Protein AF-A0A2M9YJ14-F1 (afdb_monomer)

Foldseek 3Di:
DDDPPVPVCVVCVVPDDDDDADDDDDPDLVVLLVVLQVLLVCLLVVPDDPPPDDDDDDDPDPPPDPCPLSRDDPVLSVVVVVVVVVCVRVVCLPPVNLLVSLVVVQVVLFADDDDPVRVVVQVVCVVVVRHDDTHTDDPVRSVVVLVVLVVVLCVVLVVVLVCLLVDDLVRLVVLLSVLSNLSSVCSSNVVSLVPHDPSSNCSSVVNSVSSSSSNVSSSVSCVVVVD

Organism: NCBI:txid2023186

Structure (mmCIF, N/CA/C/O backbone):
data_AF-A0A2M9YJ14-F1
#
_entry.id   AF-A0A2M9YJ14-F1
#
loop_
_atom_site.group_PDB
_atom_site.id
_atom_site.type_symbol
_atom_site.label_atom_id
_atom_site.label_alt_id
_atom_site.label_comp_id
_atom_site.label_asym_id
_atom_site.label_entity_id
_atom_site.label_seq_id
_atom_site.pdbx_PDB_ins_code
_atom_site.Cartn_x
_atom_site.Cartn_y
_atom_site.Cartn_z
_atom_site.occupancy
_atom_site.B_iso_or_equiv
_atom_site.auth_seq_id
_atom_site.auth_comp_id
_atom_site.auth_asym_id
_atom_site.auth_atom_id
_atom_site.pdbx_PDB_model_num
ATOM 1 N N . MET A 1 1 ? 28.308 -8.846 1.530 1.00 29.88 1 MET A N 1
ATOM 2 C CA . MET A 1 1 ? 28.144 -8.140 2.821 1.00 29.88 1 MET A CA 1
ATOM 3 C C . MET A 1 1 ? 26.757 -8.490 3.342 1.00 29.88 1 MET A C 1
ATOM 5 O O . MET A 1 1 ? 25.798 -8.335 2.601 1.00 29.88 1 MET A O 1
ATOM 9 N N . ARG A 1 2 ? 26.678 -9.127 4.517 1.00 25.78 2 ARG A N 1
ATOM 10 C CA . ARG A 1 2 ? 25.467 -9.778 5.040 1.00 25.78 2 ARG A CA 1
ATOM 11 C C . ARG A 1 2 ? 24.383 -8.740 5.328 1.00 25.78 2 ARG A C 1
ATOM 13 O O . ARG A 1 2 ? 24.557 -7.912 6.217 1.00 25.78 2 ARG A O 1
ATOM 20 N N . ILE A 1 3 ? 23.279 -8.809 4.589 1.00 26.88 3 ILE A N 1
ATOM 21 C CA . ILE A 1 3 ? 22.044 -8.111 4.938 1.00 26.88 3 ILE A CA 1
ATOM 22 C C . ILE A 1 3 ? 21.560 -8.753 6.238 1.00 26.88 3 ILE A C 1
ATOM 24 O O . ILE A 1 3 ? 21.297 -9.952 6.298 1.00 26.88 3 ILE A O 1
ATOM 28 N N . SER A 1 4 ? 21.558 -7.959 7.304 1.00 27.67 4 SER A N 1
ATOM 29 C CA . SER A 1 4 ? 21.057 -8.359 8.611 1.00 27.67 4 SER A CA 1
ATOM 30 C C . SER A 1 4 ? 19.591 -8.765 8.471 1.00 27.67 4 SER A C 1
ATOM 32 O O . SER A 1 4 ? 18.747 -7.966 8.063 1.00 27.67 4 SER A O 1
ATOM 34 N N . THR A 1 5 ? 19.286 -10.000 8.856 1.00 31.70 5 THR A N 1
ATOM 35 C CA . THR A 1 5 ? 17.952 -10.620 8.937 1.00 31.70 5 THR A CA 1
ATOM 36 C C . THR A 1 5 ? 16.934 -9.828 9.777 1.00 31.70 5 THR A C 1
ATOM 38 O O . THR A 1 5 ? 15.749 -10.159 9.807 1.00 31.70 5 THR A O 1
ATOM 41 N N . LYS A 1 6 ? 17.362 -8.736 10.421 1.00 28.66 6 LYS A N 1
ATOM 42 C CA . LYS A 1 6 ? 16.526 -7.846 11.232 1.00 28.66 6 LYS A CA 1
ATOM 43 C C . LYS A 1 6 ? 15.748 -6.790 10.436 1.00 28.66 6 LYS A C 1
ATOM 45 O O . LYS A 1 6 ? 14.754 -6.298 10.951 1.00 28.66 6 LYS A O 1
ATOM 50 N N . SER A 1 7 ? 16.133 -6.462 9.198 1.00 31.70 7 SER A N 1
ATOM 51 C CA . SER A 1 7 ? 15.454 -5.398 8.428 1.00 31.70 7 SER A CA 1
ATOM 52 C C . SER A 1 7 ? 14.319 -5.904 7.530 1.00 31.70 7 SER A C 1
ATOM 54 O O . SER A 1 7 ? 13.330 -5.202 7.359 1.00 31.70 7 SER A O 1
ATOM 56 N N . ALA A 1 8 ? 14.406 -7.135 7.019 1.00 29.59 8 ALA A N 1
ATOM 57 C CA . ALA A 1 8 ? 13.312 -7.758 6.262 1.00 29.59 8 ALA A CA 1
ATOM 58 C C . ALA A 1 8 ? 12.145 -8.176 7.175 1.00 29.59 8 ALA A C 1
ATOM 60 O O . ALA A 1 8 ? 10.984 -8.082 6.789 1.00 29.59 8 ALA A O 1
ATOM 61 N N . SER A 1 9 ? 12.455 -8.542 8.424 1.00 30.83 9 SER A N 1
ATOM 62 C CA . SER A 1 9 ? 11.446 -8.873 9.433 1.00 30.83 9 SER A CA 1
ATOM 63 C C . SER A 1 9 ? 10.578 -7.667 9.807 1.00 30.83 9 SER A C 1
ATOM 65 O O . SER A 1 9 ? 9.418 -7.865 10.140 1.00 30.83 9 SER A O 1
ATOM 67 N N . PHE A 1 10 ? 11.092 -6.432 9.711 1.00 32.56 10 PHE A N 1
ATOM 68 C CA . PHE A 1 10 ? 10.418 -5.207 10.174 1.00 32.56 10 PHE A CA 1
ATOM 69 C C . PHE A 1 10 ? 9.334 -4.678 9.215 1.00 32.56 10 PHE A C 1
ATOM 71 O O . PHE A 1 10 ? 8.388 -4.032 9.652 1.00 32.56 10 PHE A O 1
ATOM 78 N N . LEU A 1 11 ? 9.437 -4.967 7.912 1.00 33.94 11 LEU A N 1
ATOM 79 C CA . LEU A 1 11 ? 8.432 -4.547 6.920 1.00 33.94 11 LEU A CA 1
ATOM 80 C C . LEU A 1 11 ? 7.228 -5.495 6.849 1.00 33.94 11 LEU A C 1
ATOM 82 O O . LEU A 1 11 ? 6.156 -5.075 6.430 1.00 33.94 11 LEU A O 1
ATOM 86 N N . LEU A 1 12 ? 7.389 -6.740 7.308 1.00 35.19 12 LEU A N 1
ATOM 87 C CA . LEU A 1 12 ? 6.300 -7.712 7.416 1.00 35.19 12 LEU A CA 1
ATOM 88 C C . LEU A 1 12 ? 5.670 -7.728 8.824 1.00 35.19 12 LEU A C 1
ATOM 90 O O . LEU A 1 12 ? 4.473 -7.946 8.955 1.00 35.19 12 LEU A O 1
ATOM 94 N N . THR A 1 13 ? 6.433 -7.418 9.885 1.00 34.19 13 THR A N 1
ATOM 95 C CA . THR A 1 13 ? 5.890 -7.349 11.265 1.00 34.19 13 THR A CA 1
ATOM 96 C C . THR A 1 13 ? 4.975 -6.155 11.527 1.00 34.19 13 THR A C 1
ATOM 98 O O . THR A 1 13 ? 4.303 -6.142 12.555 1.00 34.19 13 THR A O 1
ATOM 101 N N . LEU A 1 14 ? 4.877 -5.189 10.609 1.00 35.00 14 LEU A N 1
ATOM 102 C CA . LEU A 1 14 ? 3.858 -4.139 10.693 1.00 35.00 14 LEU A CA 1
ATOM 103 C C . LEU A 1 14 ? 2.489 -4.570 10.129 1.00 35.00 14 LEU A C 1
ATOM 105 O O . LEU A 1 14 ? 1.558 -3.772 10.159 1.00 35.00 14 LEU A O 1
ATOM 109 N N . PHE A 1 15 ? 2.350 -5.801 9.617 1.00 36.28 15 PHE A N 1
ATOM 110 C CA . PHE A 1 15 ? 1.124 -6.259 8.962 1.00 36.28 15 PHE A CA 1
ATOM 111 C C . PHE A 1 15 ? 0.898 -7.774 9.102 1.00 36.28 15 PHE A C 1
ATOM 113 O O . PHE A 1 15 ? 0.843 -8.486 8.114 1.00 36.28 15 PHE A O 1
ATOM 120 N N . LEU A 1 16 ? 0.647 -8.233 10.332 1.00 33.84 16 LEU A N 1
ATOM 121 C CA . LEU A 1 16 ? 0.025 -9.523 10.701 1.00 33.84 16 LEU A CA 1
ATOM 122 C C . LEU A 1 16 ? 0.953 -10.493 11.447 1.00 33.84 16 LEU A C 1
ATOM 124 O O . LEU A 1 16 ? 2.077 -10.813 11.066 1.00 33.84 16 LEU A O 1
ATOM 128 N N . PHE A 1 17 ? 0.420 -10.883 12.599 1.00 31.31 17 PHE A N 1
ATOM 129 C CA . PHE A 1 17 ? 0.997 -11.698 13.651 1.00 31.31 17 PHE A CA 1
ATOM 130 C C . PHE A 1 17 ? 1.125 -13.173 13.247 1.00 31.31 17 PHE A C 1
ATOM 132 O O . PHE A 1 17 ? 0.471 -13.652 12.329 1.00 31.31 17 PHE A O 1
ATOM 139 N N . GLN A 1 18 ? 1.979 -13.870 13.993 1.00 29.59 18 GLN A N 1
ATOM 140 C CA . GLN A 1 18 ? 2.448 -15.234 13.769 1.00 29.59 18 GLN A CA 1
ATOM 141 C C . GLN A 1 18 ? 1.438 -16.372 14.055 1.00 29.59 18 GLN A C 1
ATOM 143 O O . GLN A 1 18 ? 0.601 -16.264 14.946 1.00 29.59 18 GLN A O 1
ATOM 148 N N . MET A 1 19 ? 1.771 -17.527 13.452 1.00 31.55 19 MET A N 1
ATOM 149 C CA . MET A 1 19 ? 1.590 -18.934 13.881 1.00 31.55 19 MET A CA 1
ATOM 150 C C . MET A 1 19 ? 0.257 -19.646 13.587 1.00 31.55 19 MET A C 1
ATOM 152 O O . MET A 1 19 ? -0.698 -19.528 14.346 1.00 31.55 19 MET A O 1
ATOM 156 N N . ASN A 1 20 ? 0.273 -20.581 12.627 1.00 27.86 20 ASN A N 1
ATOM 157 C CA . ASN A 1 20 ? 0.305 -22.036 12.878 1.00 27.86 20 ASN A CA 1
ATOM 158 C C . ASN A 1 20 ? 0.438 -22.829 11.563 1.00 27.86 20 ASN A C 1
ATOM 160 O O . ASN A 1 20 ? 0.123 -22.325 10.494 1.00 27.86 20 ASN A O 1
ATOM 164 N N . CYS A 1 21 ? 0.956 -24.057 11.659 1.00 29.81 21 CYS A N 1
ATOM 165 C CA . CYS A 1 21 ? 1.191 -24.962 10.533 1.00 29.81 21 CYS A CA 1
ATOM 166 C C . CYS A 1 21 ? -0.086 -25.689 10.090 1.00 29.81 21 CYS A C 1
ATOM 168 O O . CYS A 1 21 ? -0.789 -26.262 10.921 1.00 29.81 21 CYS A O 1
ATOM 170 N N . GLY A 1 22 ? -0.276 -25.803 8.778 1.00 28.06 22 GLY A N 1
ATOM 171 C CA . GLY A 1 22 ? -1.181 -26.764 8.154 1.00 28.06 22 GLY A CA 1
ATOM 172 C C . GLY A 1 22 ? -0.858 -26.909 6.669 1.00 28.06 22 GLY A C 1
ATOM 173 O O . GLY A 1 22 ? -0.804 -25.917 5.947 1.00 28.06 22 GLY A O 1
ATOM 174 N N . ASP A 1 23 ? -0.603 -28.138 6.217 1.00 30.47 23 ASP A N 1
ATOM 175 C CA . ASP A 1 23 ? -0.376 -28.442 4.802 1.00 30.47 23 ASP A CA 1
ATOM 176 C C . ASP A 1 23 ? -1.696 -28.355 4.028 1.00 30.47 23 ASP A C 1
ATOM 178 O O . ASP A 1 23 ? -2.630 -29.115 4.284 1.00 30.47 23 ASP A O 1
ATOM 182 N N . PHE A 1 24 ? -1.747 -27.469 3.032 1.00 39.25 24 PHE A N 1
ATOM 183 C CA . PHE A 1 24 ? -2.796 -27.454 2.018 1.00 39.25 24 PHE A CA 1
ATOM 184 C C . PHE A 1 24 ? -2.182 -27.644 0.634 1.00 39.25 24 PHE A C 1
ATOM 186 O O . PHE A 1 24 ? -1.200 -27.002 0.253 1.00 39.25 24 PHE A O 1
ATOM 193 N N . THR A 1 25 ? -2.769 -28.559 -0.132 1.00 41.75 25 THR A N 1
ATOM 194 C CA . THR A 1 25 ? -2.399 -28.842 -1.518 1.00 41.75 25 THR A CA 1
ATOM 195 C C . THR A 1 25 ? -2.618 -27.601 -2.381 1.00 41.75 25 THR A C 1
ATOM 197 O O . THR A 1 25 ? -3.753 -27.273 -2.726 1.00 41.75 25 THR A O 1
ATOM 200 N N . ALA A 1 26 ? -1.528 -26.919 -2.730 1.00 42.94 26 ALA A N 1
ATOM 201 C CA . ALA A 1 26 ? -1.550 -25.774 -3.629 1.00 42.94 26 ALA A CA 1
ATOM 202 C C . ALA A 1 26 ? -1.909 -26.222 -5.069 1.00 42.94 26 ALA A C 1
ATOM 204 O O . ALA A 1 26 ? -1.306 -27.179 -5.564 1.00 42.94 26 ALA A O 1
ATOM 205 N N . PRO A 1 27 ? -2.866 -25.574 -5.765 1.00 53.66 27 PRO A N 1
ATOM 206 C CA . PRO A 1 27 ? -3.138 -25.808 -7.183 1.00 53.66 27 PRO A CA 1
ATOM 207 C C . PRO A 1 27 ? -1.905 -25.568 -8.068 1.00 53.66 27 PRO A C 1
ATOM 209 O O . PRO A 1 27 ? -0.954 -24.899 -7.664 1.00 53.66 27 PRO A O 1
ATOM 212 N N . ASP A 1 28 ? -1.944 -26.110 -9.294 1.00 63.91 28 ASP A N 1
ATOM 213 C CA . ASP A 1 28 ? -0.849 -26.055 -10.277 1.00 63.91 28 ASP A CA 1
ATOM 214 C C . ASP A 1 28 ? -0.213 -24.644 -10.356 1.00 63.91 28 ASP A C 1
ATOM 216 O O . ASP A 1 28 ? -0.915 -23.671 -10.671 1.00 63.91 28 ASP A O 1
ATOM 220 N N . PRO A 1 29 ? 1.112 -24.512 -10.126 1.00 66.00 29 PRO A N 1
ATOM 221 C CA . PRO A 1 29 ? 1.840 -23.244 -10.199 1.00 66.00 29 PRO A CA 1
ATOM 222 C C . PRO A 1 29 ? 1.594 -22.444 -11.483 1.00 66.00 29 PRO A C 1
ATOM 224 O O . PRO A 1 29 ? 1.617 -21.211 -11.464 1.00 66.00 29 PRO A O 1
ATOM 227 N N . ARG A 1 30 ? 1.331 -23.115 -12.613 1.00 69.38 30 ARG A N 1
ATOM 228 C CA . ARG A 1 30 ? 1.034 -22.448 -13.892 1.00 69.38 30 ARG A CA 1
ATOM 229 C C . ARG A 1 30 ? -0.320 -21.749 -13.878 1.00 69.38 30 ARG A C 1
ATOM 231 O O . ARG A 1 30 ? -0.444 -20.646 -14.411 1.00 69.38 30 ARG A O 1
ATOM 238 N N . LEU A 1 31 ? -1.322 -22.375 -13.261 1.00 73.62 31 LEU A N 1
ATOM 239 C CA . LEU A 1 31 ? -2.654 -21.799 -13.112 1.00 73.62 31 LEU A CA 1
ATOM 240 C C . LEU A 1 31 ? -2.606 -20.592 -12.168 1.00 73.62 31 LEU A C 1
ATOM 242 O O . LEU A 1 31 ? -3.143 -19.538 -12.510 1.00 73.62 31 LEU A O 1
ATOM 246 N N . ARG A 1 32 ? -1.882 -20.717 -11.046 1.00 71.50 32 ARG A N 1
ATOM 247 C CA . ARG A 1 32 ? -1.675 -19.615 -10.094 1.00 71.50 32 ARG A CA 1
ATOM 248 C C . ARG A 1 32 ? -0.961 -18.431 -10.730 1.00 71.50 32 ARG A C 1
ATOM 250 O O . ARG A 1 32 ? -1.458 -17.312 -10.661 1.00 71.50 32 ARG A O 1
ATOM 257 N N . LYS A 1 33 ? 0.139 -18.672 -11.453 1.00 79.06 33 LYS A N 1
ATOM 258 C CA . LYS A 1 33 ? 0.839 -17.626 -12.219 1.00 79.06 33 LYS A CA 1
ATOM 259 C C . LYS A 1 33 ? -0.111 -16.885 -13.163 1.00 79.06 33 LYS A C 1
ATOM 261 O O . LYS A 1 33 ? -0.066 -15.657 -13.240 1.00 79.06 33 LYS A O 1
ATOM 266 N N . LYS A 1 34 ? -0.978 -17.614 -13.875 1.00 81.00 34 LYS A N 1
ATOM 267 C CA . LYS A 1 34 ? -1.965 -17.015 -14.783 1.00 81.00 34 LYS A CA 1
ATOM 268 C C . LYS A 1 34 ? -2.980 -16.149 -14.031 1.00 81.00 34 LYS A C 1
ATOM 270 O O . LYS A 1 34 ? -3.195 -15.014 -14.443 1.00 81.00 34 LYS A O 1
ATOM 275 N N . GLN A 1 35 ? -3.565 -16.652 -12.946 1.00 81.25 35 GLN A N 1
ATOM 276 C CA . GLN A 1 35 ? -4.539 -15.914 -12.130 1.00 81.25 35 GLN A CA 1
ATOM 277 C C . GLN A 1 35 ? -3.929 -14.641 -11.535 1.00 81.25 35 GLN A C 1
ATOM 279 O O . GLN A 1 35 ? -4.501 -13.561 -11.657 1.00 81.25 35 GLN A O 1
ATOM 284 N N . LEU A 1 36 ? -2.729 -14.755 -10.970 1.00 80.00 36 LEU A N 1
ATOM 285 C CA . LEU A 1 36 ? -1.963 -13.644 -10.422 1.00 80.00 36 LEU A CA 1
ATOM 286 C C . LEU A 1 36 ? -1.701 -12.557 -11.471 1.00 80.00 36 LEU A C 1
ATOM 288 O O . LEU A 1 36 ? -1.960 -11.377 -11.244 1.00 80.00 36 LEU A O 1
ATOM 292 N N . THR A 1 37 ? -1.238 -12.971 -12.652 1.00 82.25 37 THR A N 1
ATOM 293 C CA . THR A 1 37 ? -0.998 -12.053 -13.771 1.00 82.25 37 THR A CA 1
ATOM 294 C C . THR A 1 37 ? -2.299 -11.361 -14.181 1.00 82.25 37 THR A C 1
ATOM 296 O O . THR A 1 37 ? -2.327 -10.145 -14.325 1.00 82.25 37 THR A O 1
ATOM 299 N N . GLN A 1 38 ? -3.406 -12.100 -14.293 1.00 84.81 38 GLN A N 1
ATOM 300 C CA . GLN A 1 38 ? -4.711 -11.533 -14.647 1.00 84.81 38 GLN A CA 1
ATOM 301 C C . GLN A 1 38 ? -5.224 -10.509 -13.626 1.00 84.81 38 GLN A C 1
ATOM 303 O O . GLN A 1 38 ? -5.816 -9.515 -14.037 1.00 84.81 38 GLN A O 1
ATOM 308 N N . LYS A 1 39 ? -4.978 -10.720 -12.327 1.00 82.06 39 LYS A N 1
ATOM 309 C CA . LYS A 1 39 ? -5.368 -9.777 -11.268 1.00 82.06 39 LYS A CA 1
ATOM 310 C C . LYS A 1 39 ? -4.519 -8.506 -11.270 1.00 82.06 39 LYS A C 1
ATOM 312 O O . LYS A 1 39 ? -5.046 -7.411 -11.105 1.00 82.06 39 LYS A O 1
ATOM 317 N N . ILE A 1 40 ? -3.206 -8.635 -11.459 1.00 84.12 40 ILE A N 1
ATOM 318 C CA . ILE A 1 40 ? -2.280 -7.507 -11.291 1.00 84.12 40 ILE A CA 1
ATOM 319 C C . ILE A 1 40 ? -2.117 -6.681 -12.570 1.00 84.12 40 ILE A C 1
ATOM 321 O O . ILE A 1 40 ? -1.987 -5.458 -12.501 1.00 84.12 40 ILE A O 1
ATOM 325 N N . THR A 1 41 ? -2.115 -7.313 -13.746 1.00 83.69 41 THR A N 1
ATOM 326 C CA . THR A 1 41 ? -1.861 -6.624 -15.020 1.00 83.69 41 THR A CA 1
ATOM 327 C C . THR A 1 41 ? -2.765 -5.400 -15.243 1.00 83.69 41 THR A C 1
ATOM 329 O O . THR A 1 41 ? -2.222 -4.357 -15.608 1.00 83.69 41 THR A O 1
ATOM 332 N N . PRO A 1 42 ? -4.087 -5.434 -14.975 1.00 85.44 42 PRO A N 1
ATOM 333 C CA . PRO A 1 42 ? -4.936 -4.247 -15.104 1.00 85.44 42 PRO A CA 1
ATOM 334 C C . PRO A 1 42 ? -4.492 -3.079 -14.211 1.00 85.44 42 PRO A C 1
ATOM 336 O O . PRO A 1 42 ? -4.483 -1.935 -14.666 1.00 85.44 42 PRO A O 1
ATOM 339 N N . LEU A 1 43 ? -4.056 -3.366 -12.977 1.00 84.94 43 LEU A N 1
ATOM 340 C CA . LEU A 1 43 ? -3.571 -2.365 -12.018 1.00 84.94 43 LEU A CA 1
ATOM 341 C C . LEU A 1 43 ? -2.261 -1.720 -12.490 1.00 84.94 43 LEU A C 1
ATOM 343 O O . LEU A 1 43 ? -2.070 -0.515 -12.345 1.00 84.94 43 LEU A O 1
ATOM 347 N N . LEU A 1 44 ? -1.370 -2.514 -13.092 1.00 83.19 44 LEU A N 1
ATOM 348 C CA . LEU A 1 44 ? -0.092 -2.039 -13.633 1.00 83.19 44 LEU A CA 1
ATOM 349 C C . LEU A 1 44 ? -0.255 -1.181 -14.885 1.00 83.19 44 LEU A C 1
ATOM 351 O O . LEU A 1 44 ? 0.501 -0.232 -15.088 1.00 83.19 44 LEU A O 1
ATOM 355 N N . LEU A 1 45 ? -1.219 -1.537 -15.730 1.00 82.31 45 LEU A N 1
ATOM 356 C CA . LEU A 1 45 ? -1.461 -0.873 -17.007 1.00 82.31 45 LEU A CA 1
ATOM 357 C C . LEU A 1 45 ? -2.474 0.277 -16.902 1.00 82.31 45 LEU A C 1
ATOM 359 O O . LEU A 1 45 ? -2.714 0.965 -17.891 1.00 82.31 45 LEU A O 1
ATOM 363 N N . GLY A 1 46 ? -3.049 0.513 -15.717 1.00 62.44 46 GLY A N 1
ATOM 364 C CA . GLY A 1 46 ? -4.008 1.593 -15.479 1.00 62.44 46 GLY A CA 1
ATOM 365 C C . GLY A 1 46 ? -5.364 1.384 -16.163 1.00 62.44 46 GLY A C 1
ATOM 366 O O . GLY A 1 46 ? -6.063 2.359 -16.444 1.00 62.44 46 GLY A O 1
ATOM 367 N N . ILE A 1 47 ? -5.748 0.136 -16.449 1.00 48.06 47 ILE A N 1
ATOM 368 C CA . ILE A 1 47 ? -7.021 -0.172 -17.111 1.00 48.06 47 ILE A CA 1
ATOM 369 C C . ILE A 1 47 ? -8.134 -0.201 -16.056 1.00 48.06 47 ILE A C 1
ATOM 371 O O . ILE A 1 47 ? -8.228 -1.126 -15.251 1.00 48.06 47 ILE A O 1
ATOM 375 N N . ARG A 1 48 ? -9.001 0.821 -16.076 1.00 39.06 48 ARG A N 1
ATOM 376 C CA . ARG A 1 48 ? -10.311 0.805 -15.408 1.00 39.06 48 ARG A CA 1
ATOM 377 C C . ARG A 1 48 ? -11.214 -0.249 -16.071 1.00 39.06 48 ARG A C 1
ATOM 379 O O . ARG A 1 48 ? -11.531 -0.097 -17.242 1.00 39.06 48 ARG A O 1
ATOM 386 N N . ASN A 1 49 ? -11.651 -1.224 -15.273 1.00 31.45 49 ASN A N 1
ATOM 387 C CA . ASN A 1 49 ? -12.735 -2.204 -15.457 1.00 31.45 49 ASN A CA 1
ATOM 388 C C . ASN A 1 49 ? -12.784 -3.128 -16.703 1.00 31.45 49 ASN A C 1
ATOM 390 O O . ASN A 1 49 ? -12.470 -2.729 -17.823 1.00 31.45 49 ASN A O 1
ATOM 394 N N . PRO A 1 50 ? -13.250 -4.384 -16.517 1.00 37.56 50 PRO A N 1
ATOM 395 C CA . PRO A 1 50 ? -13.325 -5.404 -17.552 1.00 37.56 50 PRO A CA 1
ATOM 396 C C . PRO A 1 50 ? -14.667 -5.339 -18.296 1.00 37.56 50 PRO A C 1
ATOM 398 O O . PRO A 1 50 ? -15.514 -6.200 -18.115 1.00 37.56 50 PRO A O 1
ATOM 401 N N . ASP A 1 51 ? -14.853 -4.352 -19.169 1.00 35.56 51 ASP A N 1
ATOM 402 C CA . ASP A 1 51 ? -15.949 -4.366 -20.156 1.00 35.56 51 ASP A CA 1
ATOM 403 C C . ASP A 1 51 ? -15.404 -4.358 -21.588 1.00 35.56 51 ASP A C 1
ATOM 405 O O . ASP A 1 51 ? -15.741 -3.541 -22.439 1.00 35.56 51 ASP A O 1
ATOM 409 N N . SER A 1 52 ? -14.531 -5.319 -21.873 1.00 34.62 52 SER A N 1
ATOM 410 C CA . SER A 1 52 ? -14.244 -5.728 -23.252 1.00 34.62 52 SER A CA 1
ATOM 411 C C . SER A 1 52 ? -14.385 -7.238 -23.380 1.00 34.62 52 SER A C 1
ATOM 413 O O . SER A 1 52 ? -13.467 -7.975 -23.734 1.00 34.62 52 SER A O 1
ATOM 415 N N . SER A 1 53 ? -15.591 -7.713 -23.071 1.00 40.66 53 SER A N 1
ATOM 416 C CA . SER A 1 53 ? -16.063 -8.969 -23.629 1.00 40.66 53 SER A CA 1
ATOM 417 C C . SER A 1 53 ? -16.189 -8.813 -25.153 1.00 40.66 53 SER A C 1
ATOM 419 O O . SER A 1 53 ? -16.788 -7.869 -25.659 1.00 40.66 53 SER A O 1
ATOM 421 N N . ASN A 1 54 ? -15.607 -9.783 -25.860 1.00 41.31 54 ASN A N 1
ATOM 422 C CA . ASN A 1 54 ? -15.673 -10.038 -27.302 1.00 41.31 54 ASN A CA 1
ATOM 423 C C . ASN A 1 54 ? -14.809 -9.175 -28.232 1.00 41.31 54 ASN A C 1
ATOM 425 O O . ASN A 1 54 ? -15.319 -8.282 -28.897 1.00 41.31 54 ASN A O 1
ATOM 429 N N . GLN A 1 55 ? -13.577 -9.630 -28.486 1.00 34.16 55 GLN A N 1
ATOM 430 C CA . GLN A 1 55 ? -13.131 -9.821 -29.872 1.00 34.16 55 GLN A CA 1
ATOM 431 C C . GLN A 1 55 ? -12.322 -11.117 -30.016 1.00 34.16 55 GLN A C 1
ATOM 433 O O . GLN A 1 55 ? -11.135 -11.194 -29.712 1.00 34.16 55 GLN A O 1
ATOM 438 N N . ASN A 1 56 ? -13.001 -12.145 -30.527 1.00 42.75 56 ASN A N 1
ATOM 439 C CA . ASN A 1 56 ? -12.366 -13.255 -31.224 1.00 42.75 56 ASN A CA 1
ATOM 440 C C . ASN A 1 56 ? -11.748 -12.719 -32.521 1.00 42.75 56 ASN A C 1
ATOM 442 O O . ASN A 1 56 ? -12.492 -12.286 -33.399 1.00 42.75 56 ASN A O 1
ATOM 446 N N . SER A 1 57 ? -10.426 -12.798 -32.673 1.00 32.06 57 SER A N 1
ATOM 447 C CA . SER A 1 57 ? -9.759 -13.026 -33.966 1.00 32.06 57 SER A CA 1
ATOM 448 C C . SER A 1 57 ? -8.282 -13.376 -33.745 1.00 32.06 57 SER A C 1
ATOM 450 O O . SER A 1 57 ? -7.585 -12.637 -33.049 1.00 32.06 57 SER A O 1
ATOM 452 N N . PRO A 1 58 ? -7.777 -14.484 -34.317 1.00 49.78 58 PRO A N 1
ATOM 453 C CA . PRO A 1 58 ? -6.375 -14.846 -34.223 1.00 49.78 58 PRO A CA 1
ATOM 454 C C . PRO A 1 58 ? -5.608 -14.091 -35.311 1.00 49.78 58 PRO A C 1
ATOM 456 O O . PRO A 1 58 ? -5.650 -14.465 -36.480 1.00 49.78 58 PRO A O 1
ATOM 459 N N . SER A 1 59 ? -4.898 -13.033 -34.932 1.00 37.66 59 SER A N 1
ATOM 460 C CA . SER A 1 59 ? -3.952 -12.369 -35.827 1.00 37.66 59 SER A CA 1
ATOM 461 C C . SER A 1 59 ? -2.557 -12.459 -35.239 1.00 37.66 59 SER A C 1
ATOM 463 O O . SER A 1 59 ? -2.236 -11.807 -34.249 1.00 37.66 59 SER A O 1
ATOM 465 N N . ASN A 1 60 ? -1.729 -13.281 -35.884 1.00 46.75 60 ASN A N 1
ATOM 466 C CA . ASN A 1 60 ? -0.280 -13.253 -35.757 1.00 46.75 60 ASN A CA 1
ATOM 467 C C . ASN A 1 60 ? 0.226 -11.878 -36.214 1.00 46.75 60 ASN A C 1
ATOM 469 O O . ASN A 1 60 ? 0.529 -11.669 -37.387 1.00 46.75 60 ASN A O 1
ATOM 473 N N . SER A 1 61 ? 0.333 -10.939 -35.284 1.00 40.88 61 SER A N 1
ATOM 474 C CA . SER A 1 61 ? 1.234 -9.805 -35.395 1.00 40.88 61 SER A CA 1
ATOM 475 C C . SER A 1 61 ? 2.107 -9.813 -34.148 1.00 40.88 61 SER A C 1
ATOM 477 O O . SER A 1 61 ? 1.612 -9.784 -33.023 1.00 40.88 61 SER A O 1
ATOM 479 N N . ASN A 1 62 ? 3.429 -9.856 -34.332 1.00 49.62 62 ASN A N 1
ATOM 480 C CA . ASN A 1 62 ? 4.364 -9.432 -33.290 1.00 49.62 62 ASN A CA 1
ATOM 481 C C . ASN A 1 62 ? 4.223 -7.909 -33.149 1.00 49.62 62 ASN A C 1
ATOM 483 O O . ASN A 1 62 ? 5.081 -7.138 -33.571 1.00 49.62 62 ASN A O 1
ATOM 487 N N . SER A 1 63 ? 3.074 -7.477 -32.635 1.00 53.47 63 SER A N 1
ATOM 488 C CA . SER A 1 63 ? 2.835 -6.123 -32.177 1.00 53.47 63 SER A CA 1
ATOM 489 C C . SER A 1 63 ? 3.742 -5.917 -30.975 1.00 53.47 63 SER A C 1
ATOM 491 O O . SER A 1 63 ? 3.497 -6.488 -29.913 1.00 53.47 63 SER A O 1
ATOM 493 N N . TYR A 1 64 ? 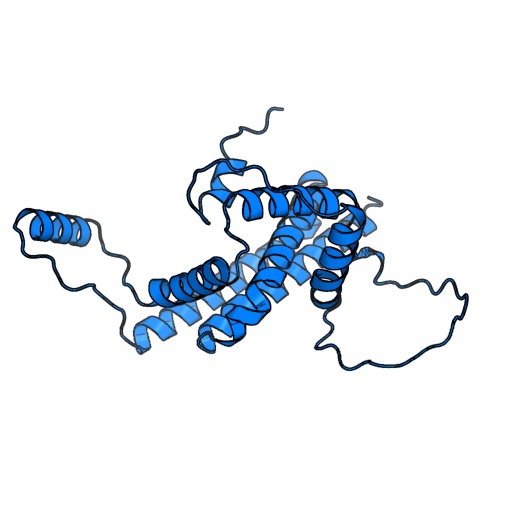4.815 -5.147 -31.148 1.00 59.25 64 TYR A N 1
ATOM 494 C CA . TYR A 1 64 ? 5.602 -4.670 -30.019 1.00 59.25 64 TYR A CA 1
ATOM 495 C C . TYR A 1 64 ? 4.671 -3.869 -29.105 1.00 59.25 64 TYR A C 1
ATOM 497 O O . TYR A 1 64 ? 4.243 -2.774 -29.465 1.00 59.25 64 TYR A O 1
ATOM 505 N N . ASP A 1 65 ? 4.320 -4.438 -27.954 1.00 71.19 65 ASP A N 1
ATOM 506 C CA . ASP A 1 65 ? 3.610 -3.716 -26.907 1.00 71.19 65 ASP A CA 1
ATOM 507 C C . ASP A 1 65 ? 4.648 -2.940 -26.078 1.00 71.19 65 ASP A C 1
ATOM 509 O O . ASP A 1 65 ? 5.406 -3.556 -25.319 1.00 71.19 65 ASP A O 1
ATOM 513 N N . PRO A 1 66 ? 4.714 -1.599 -26.191 1.00 71.81 66 PRO A N 1
ATOM 514 C CA . PRO A 1 66 ? 5.654 -0.794 -25.413 1.00 71.81 66 PRO A CA 1
ATOM 515 C C . PRO A 1 66 ? 5.421 -0.907 -23.898 1.00 71.81 66 PRO A C 1
ATOM 517 O O . PRO A 1 66 ? 6.310 -0.549 -23.121 1.00 71.81 66 PRO A O 1
ATOM 520 N N . ASN A 1 67 ? 4.261 -1.416 -23.464 1.00 79.94 67 ASN A N 1
ATOM 521 C CA . ASN A 1 67 ? 3.947 -1.646 -22.059 1.00 79.94 67 ASN A CA 1
ATOM 522 C C . ASN A 1 67 ? 4.383 -3.023 -21.549 1.00 79.94 67 ASN A C 1
ATOM 524 O O . ASN A 1 67 ? 4.370 -3.243 -20.337 1.00 79.94 67 ASN A O 1
ATOM 528 N N . ALA A 1 68 ? 4.843 -3.926 -22.423 1.00 82.06 68 ALA A N 1
ATOM 529 C CA . ALA A 1 68 ? 5.289 -5.260 -22.026 1.00 82.06 68 ALA A CA 1
ATOM 530 C C . ALA A 1 68 ? 6.417 -5.217 -20.979 1.00 82.06 68 ALA A C 1
ATOM 532 O O . ALA A 1 68 ? 6.485 -6.085 -20.113 1.00 82.06 68 ALA A O 1
ATOM 533 N N . LYS A 1 69 ? 7.258 -4.170 -20.988 1.00 85.44 69 LYS A N 1
ATOM 534 C CA . LYS A 1 69 ? 8.322 -3.968 -19.984 1.00 85.44 69 LYS A CA 1
ATOM 535 C C . LYS A 1 69 ? 7.808 -3.748 -18.556 1.00 85.44 69 LYS A C 1
ATOM 537 O O . LYS A 1 69 ? 8.572 -3.924 -17.612 1.00 85.44 69 LYS A O 1
ATOM 542 N N . TYR A 1 70 ? 6.548 -3.343 -18.391 1.00 88.62 70 TYR A N 1
ATOM 543 C CA . TYR A 1 70 ? 5.935 -3.116 -17.080 1.00 88.62 70 TYR A CA 1
ATOM 544 C C . TYR A 1 70 ? 5.292 -4.374 -16.498 1.00 88.62 70 TYR A C 1
ATOM 546 O O . TYR A 1 70 ? 4.952 -4.387 -15.309 1.00 88.62 70 TYR A O 1
ATOM 554 N N . LEU A 1 71 ? 5.155 -5.429 -17.308 1.00 88.38 71 LEU A N 1
ATOM 555 C CA . LEU A 1 71 ? 4.663 -6.714 -16.842 1.00 88.38 71 LEU A CA 1
ATOM 556 C C . LEU A 1 71 ? 5.597 -7.295 -15.767 1.00 88.38 71 LEU A C 1
ATOM 558 O O . LEU A 1 71 ? 6.795 -6.989 -15.736 1.00 88.38 71 LEU A O 1
ATOM 562 N N . PRO A 1 72 ? 5.059 -8.116 -14.854 1.00 87.75 72 PRO A N 1
ATOM 563 C CA . PRO A 1 72 ? 5.867 -8.768 -13.833 1.00 87.75 72 PRO A CA 1
ATOM 564 C C . PRO A 1 72 ? 6.938 -9.664 -14.463 1.00 87.75 72 PRO A C 1
ATOM 566 O O . PRO A 1 72 ? 6.654 -10.400 -15.410 1.00 87.75 72 PRO A O 1
ATOM 569 N N . SER A 1 73 ? 8.159 -9.630 -13.932 1.00 87.69 73 SER A N 1
ATOM 570 C CA . SER A 1 73 ? 9.193 -10.607 -14.273 1.00 87.69 73 SER A CA 1
ATOM 571 C C . SER A 1 73 ? 8.891 -11.966 -13.641 1.00 87.69 73 SER A C 1
ATOM 573 O O . SER A 1 73 ? 8.106 -12.080 -12.697 1.00 87.69 73 SER A O 1
ATOM 575 N N . ASP A 1 74 ? 9.563 -13.011 -14.120 1.00 87.38 74 ASP A N 1
ATOM 576 C CA . ASP A 1 74 ? 9.445 -14.345 -13.525 1.00 87.38 74 ASP A CA 1
ATOM 577 C C . ASP A 1 74 ? 9.880 -14.377 -12.053 1.00 87.38 74 ASP A C 1
ATOM 579 O O . ASP A 1 74 ? 9.276 -15.091 -11.256 1.00 87.38 74 ASP A O 1
ATOM 583 N N . GLU A 1 75 ? 10.877 -13.575 -11.672 1.00 87.56 75 GLU A N 1
ATOM 584 C CA . GLU A 1 75 ? 11.332 -13.451 -10.282 1.00 87.56 75 GLU A CA 1
ATOM 585 C C . GLU A 1 75 ? 10.276 -12.784 -9.390 1.00 87.56 75 GLU A C 1
ATOM 587 O O . GLU A 1 75 ? 10.025 -13.235 -8.270 1.00 87.56 75 GLU A O 1
ATOM 592 N N . GLU A 1 76 ? 9.614 -11.742 -9.898 1.00 86.75 76 GLU A N 1
ATOM 593 C CA . GLU A 1 76 ? 8.529 -11.046 -9.202 1.00 86.75 76 GLU A CA 1
ATOM 594 C C . GLU A 1 76 ? 7.335 -11.978 -8.980 1.00 86.75 76 GLU A C 1
ATOM 596 O O . GLU A 1 76 ? 6.803 -12.070 -7.871 1.00 86.75 76 GLU A O 1
ATOM 601 N N . ILE A 1 77 ? 6.960 -12.727 -10.018 1.00 86.75 77 ILE A N 1
ATOM 602 C CA . ILE A 1 77 ? 5.918 -13.752 -9.948 1.00 86.75 77 ILE A CA 1
ATOM 603 C C . ILE A 1 77 ? 6.301 -14.856 -8.962 1.00 86.75 77 ILE A C 1
ATOM 605 O O . ILE A 1 77 ? 5.488 -15.234 -8.128 1.00 86.75 77 ILE A O 1
ATOM 609 N N . HIS A 1 78 ? 7.526 -15.375 -9.021 1.00 85.38 78 HIS A N 1
ATOM 610 C CA . HIS A 1 78 ? 7.951 -16.437 -8.113 1.00 85.38 78 HIS A CA 1
ATOM 611 C C . HIS A 1 78 ? 7.919 -15.973 -6.650 1.00 85.38 78 HIS A C 1
ATOM 613 O O . HIS A 1 78 ? 7.336 -16.646 -5.805 1.00 85.38 78 HIS A O 1
ATOM 619 N N . SER A 1 79 ? 8.457 -14.784 -6.368 1.00 80.81 79 SER A N 1
ATOM 620 C CA . SER A 1 79 ? 8.488 -14.215 -5.015 1.00 80.81 79 SER A CA 1
ATOM 621 C C . SER A 1 79 ? 7.086 -13.972 -4.451 1.00 80.81 79 SER A C 1
ATOM 623 O O . SER A 1 79 ? 6.838 -14.202 -3.269 1.00 80.81 79 SER A O 1
ATOM 625 N N . THR A 1 80 ? 6.150 -13.525 -5.292 1.00 83.81 80 THR A N 1
ATOM 626 C CA . THR A 1 80 ? 4.758 -13.301 -4.874 1.00 83.81 80 THR A CA 1
ATOM 627 C C . THR A 1 80 ? 3.964 -14.591 -4.732 1.00 83.81 80 THR A C 1
ATOM 629 O O . THR A 1 80 ? 3.132 -14.656 -3.839 1.00 83.81 80 THR A O 1
ATOM 632 N N . LEU A 1 81 ? 4.255 -15.640 -5.505 1.00 86.31 81 LEU A N 1
ATOM 633 C CA . LEU A 1 81 ? 3.665 -16.966 -5.287 1.00 86.31 81 LEU A CA 1
ATOM 634 C C . LEU A 1 81 ? 4.106 -17.585 -3.954 1.00 86.31 81 LEU A C 1
ATOM 636 O O . LEU A 1 81 ? 3.286 -18.185 -3.261 1.00 86.31 81 LEU A O 1
ATOM 640 N N . GLU A 1 82 ? 5.375 -17.421 -3.573 1.00 85.06 82 GLU A N 1
ATOM 641 C CA . GLU A 1 82 ? 5.857 -17.853 -2.254 1.00 85.06 82 GLU A CA 1
ATOM 642 C C . GLU A 1 82 ? 5.204 -17.040 -1.129 1.00 85.06 82 GLU A C 1
ATOM 644 O O . GLU A 1 82 ? 4.778 -17.601 -0.118 1.00 85.06 82 GLU A O 1
ATOM 649 N N . LEU A 1 83 ? 5.062 -15.721 -1.304 1.00 82.50 83 LEU A N 1
ATOM 650 C CA . LEU A 1 83 ? 4.321 -14.879 -0.362 1.00 82.50 83 LEU A CA 1
ATOM 651 C C . LEU A 1 83 ? 2.856 -15.320 -0.247 1.00 82.50 83 LEU A C 1
ATOM 653 O O . LEU A 1 83 ? 2.371 -15.509 0.863 1.00 82.50 83 LEU A O 1
ATOM 657 N N . GLU A 1 84 ? 2.173 -15.520 -1.373 1.00 85.44 84 GLU A N 1
ATOM 658 C CA . GLU A 1 84 ? 0.786 -15.982 -1.436 1.00 85.44 84 GLU A CA 1
ATOM 659 C C . GLU A 1 84 ? 0.615 -17.293 -0.673 1.00 85.44 84 GLU A C 1
ATOM 661 O O . GLU A 1 84 ? -0.213 -17.369 0.227 1.00 85.44 84 GLU A O 1
ATOM 666 N N . LYS A 1 85 ? 1.467 -18.288 -0.945 1.00 84.69 85 LYS A N 1
ATOM 667 C CA . LYS A 1 85 ? 1.451 -19.578 -0.247 1.00 84.69 85 LYS A CA 1
ATOM 668 C C . LYS A 1 85 ? 1.611 -19.417 1.267 1.00 84.69 85 LYS A C 1
ATOM 670 O O . LYS A 1 85 ? 0.908 -20.072 2.032 1.00 84.69 85 LYS A O 1
ATOM 675 N N . ASN A 1 86 ? 2.518 -18.545 1.707 1.00 81.44 86 ASN A N 1
ATOM 676 C CA . ASN A 1 86 ? 2.703 -18.272 3.131 1.00 81.44 86 ASN A CA 1
ATOM 677 C C . ASN A 1 86 ? 1.463 -17.610 3.752 1.00 81.44 86 ASN A C 1
ATOM 679 O O . ASN A 1 86 ? 1.097 -17.949 4.876 1.00 81.44 86 ASN A O 1
ATOM 683 N N . LEU A 1 87 ? 0.801 -16.690 3.045 1.00 83.69 87 LEU A N 1
ATOM 684 C CA . LEU A 1 87 ? -0.432 -16.053 3.516 1.00 83.69 87 LEU A CA 1
ATOM 685 C C . LEU A 1 87 ? -1.601 -17.050 3.561 1.00 83.69 87 LEU A C 1
ATOM 687 O O . LEU A 1 87 ? -2.342 -17.077 4.539 1.00 83.69 87 LEU A O 1
ATOM 691 N N . GLU A 1 88 ? -1.732 -17.916 2.555 1.00 83.88 88 GLU A N 1
ATOM 692 C CA . GLU A 1 88 ? -2.731 -18.992 2.526 1.00 83.88 88 GLU A CA 1
ATOM 693 C C . GLU A 1 88 ? -2.532 -19.999 3.659 1.00 83.88 88 GLU A C 1
ATOM 695 O O . GLU A 1 88 ? -3.503 -20.363 4.312 1.00 83.88 88 GLU A O 1
ATOM 700 N N . SER A 1 89 ? -1.290 -20.418 3.935 1.00 83.75 89 SER A N 1
ATOM 701 C CA . SER A 1 89 ? -0.999 -21.349 5.040 1.00 83.75 89 SER A CA 1
ATOM 702 C C . SER A 1 89 ? -1.348 -20.789 6.421 1.00 83.75 89 SER A C 1
ATOM 704 O O . SER A 1 89 ? -1.451 -21.542 7.381 1.00 83.75 89 SER A O 1
ATOM 706 N N . GLN A 1 90 ? -1.523 -19.469 6.508 1.00 82.88 90 GLN A N 1
ATOM 707 C CA . GLN A 1 90 ? -1.945 -18.748 7.706 1.00 82.88 90 GLN A CA 1
ATOM 708 C C . GLN A 1 90 ? -3.430 -18.352 7.647 1.00 82.88 90 GLN A C 1
ATOM 710 O O . GLN A 1 90 ? -3.883 -17.567 8.473 1.00 82.88 90 GLN A O 1
ATOM 715 N N . GLU A 1 91 ? -4.174 -18.842 6.650 1.00 85.44 91 GLU A N 1
ATOM 716 C CA . GLU A 1 91 ? -5.593 -18.541 6.419 1.00 85.44 91 GLU A CA 1
ATOM 717 C C . GLU A 1 91 ? -5.891 -17.040 6.206 1.00 85.44 91 GLU A C 1
ATOM 719 O O . GLU A 1 91 ? -7.036 -16.596 6.298 1.00 85.44 91 GLU A O 1
ATOM 724 N N . LEU A 1 92 ? -4.874 -16.245 5.844 1.00 83.44 92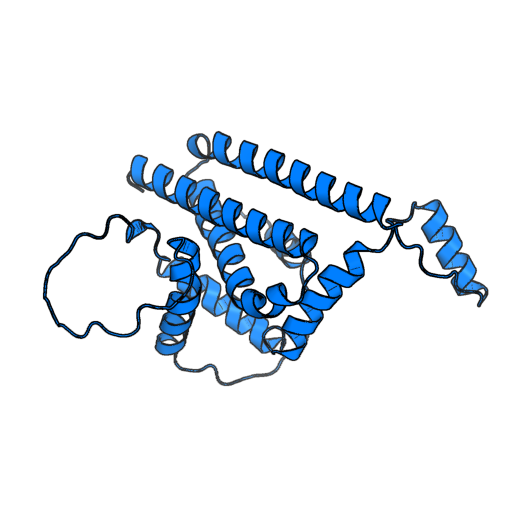 LEU A N 1
ATOM 725 C CA . LEU A 1 92 ? -4.965 -14.782 5.713 1.00 83.44 92 LEU A CA 1
ATOM 726 C C . LEU A 1 92 ? -5.573 -14.312 4.384 1.00 83.44 92 LEU A C 1
ATOM 728 O O . LEU A 1 92 ? -5.868 -13.129 4.234 1.00 83.44 92 LEU A O 1
ATOM 732 N N . LEU A 1 93 ? -5.757 -15.219 3.419 1.00 84.81 93 LEU A N 1
ATOM 733 C CA . LEU A 1 93 ? -6.391 -14.931 2.124 1.00 84.81 93 LEU A CA 1
ATOM 734 C C . LEU A 1 93 ? -7.815 -15.499 2.012 1.00 84.81 93 LEU A C 1
ATOM 736 O O . LEU A 1 93 ? -8.380 -15.529 0.918 1.00 84.81 93 LEU A O 1
ATOM 740 N N . THR A 1 94 ? -8.399 -15.957 3.124 1.00 86.50 94 THR A N 1
ATOM 741 C CA . THR A 1 94 ? -9.824 -16.318 3.175 1.00 86.50 94 THR A CA 1
ATOM 742 C C . THR A 1 94 ? -10.693 -15.061 3.052 1.00 86.50 94 THR A C 1
ATOM 744 O O . THR A 1 94 ? -10.261 -13.983 3.480 1.00 86.50 94 THR A O 1
ATOM 747 N N . PRO A 1 95 ? -11.913 -15.150 2.489 1.00 87.94 95 PRO A N 1
ATOM 748 C CA . PRO A 1 95 ? -12.806 -13.997 2.414 1.00 87.94 95 PRO A CA 1
ATOM 749 C C . PRO A 1 95 ? -13.055 -13.335 3.772 1.00 87.94 95 PRO A C 1
ATOM 751 O O . PRO A 1 95 ? -13.038 -12.112 3.889 1.00 87.94 95 PRO A O 1
ATOM 754 N N . GLU A 1 96 ? -13.197 -14.141 4.822 1.00 85.69 96 GLU A N 1
ATOM 755 C CA . GLU A 1 96 ? -13.404 -13.685 6.191 1.00 85.69 96 GLU A CA 1
ATOM 756 C C . GLU A 1 96 ? -12.186 -12.919 6.723 1.00 85.69 96 GLU A C 1
ATOM 758 O O . GLU A 1 96 ? -12.342 -11.853 7.323 1.00 85.69 96 GLU A O 1
ATOM 763 N N . ALA A 1 97 ? -10.967 -13.415 6.480 1.00 85.06 97 ALA A N 1
ATOM 764 C CA . ALA A 1 97 ? -9.741 -12.738 6.902 1.00 85.06 97 ALA A CA 1
ATOM 765 C C . ALA A 1 97 ? -9.510 -11.421 6.148 1.00 85.06 97 ALA A C 1
ATOM 767 O O . ALA A 1 97 ? -9.088 -10.431 6.754 1.00 85.06 97 ALA A O 1
ATOM 768 N N . LEU A 1 98 ? -9.815 -11.375 4.849 1.00 84.75 98 LEU A N 1
ATOM 769 C CA . LEU A 1 98 ? -9.689 -10.167 4.027 1.00 84.75 98 LEU A CA 1
ATOM 770 C C . LEU A 1 98 ? -10.732 -9.107 4.416 1.00 84.75 98 LEU A C 1
ATOM 772 O O . LEU A 1 98 ? -10.383 -7.933 4.589 1.00 84.75 98 LEU A O 1
ATOM 776 N N . GLN A 1 99 ? -11.980 -9.521 4.659 1.00 85.88 99 GLN A N 1
ATOM 777 C CA . GLN A 1 99 ? -13.027 -8.655 5.207 1.00 85.88 99 GLN A CA 1
ATOM 778 C C . GLN A 1 99 ? -12.616 -8.104 6.572 1.00 85.88 99 GLN A C 1
ATOM 780 O O . GLN A 1 99 ? -12.702 -6.899 6.813 1.00 85.88 99 GLN A O 1
ATOM 785 N N . LYS A 1 100 ? -12.131 -8.976 7.465 1.00 85.75 100 LYS A N 1
ATOM 786 C CA . LYS A 1 100 ? -11.677 -8.579 8.798 1.00 85.75 100 LYS A CA 1
ATOM 787 C C . LYS A 1 100 ? -10.511 -7.603 8.720 1.00 85.75 100 LYS A C 1
ATOM 789 O O . LYS A 1 100 ? -10.533 -6.600 9.415 1.00 85.75 100 LYS A O 1
ATOM 794 N N . THR A 1 101 ? -9.533 -7.846 7.851 1.00 83.44 101 THR A N 1
ATOM 795 C CA . THR A 1 101 ? -8.381 -6.950 7.656 1.00 83.44 101 THR A CA 1
ATOM 796 C C . THR A 1 101 ? -8.834 -5.552 7.237 1.00 83.44 101 THR A C 1
ATOM 798 O O . THR A 1 101 ? -8.372 -4.551 7.784 1.00 83.44 101 THR A O 1
ATOM 801 N N . THR A 1 102 ? -9.779 -5.478 6.301 1.00 80.19 102 THR A N 1
ATOM 802 C CA . THR A 1 102 ? -10.347 -4.211 5.826 1.00 80.19 102 THR A CA 1
ATOM 803 C C . THR A 1 102 ? -11.177 -3.513 6.911 1.00 80.19 102 THR A C 1
ATOM 805 O O . THR A 1 102 ? -11.040 -2.308 7.129 1.00 80.19 102 THR A O 1
ATOM 808 N N . SER A 1 103 ? -11.985 -4.269 7.657 1.00 83.31 103 SER A N 1
ATOM 809 C CA . SER A 1 103 ? -12.777 -3.753 8.778 1.00 83.31 103 SER A CA 1
ATOM 810 C C . SER A 1 103 ? -11.903 -3.260 9.936 1.00 83.31 103 SER A C 1
ATOM 812 O O . SER A 1 103 ? -12.154 -2.179 10.475 1.00 83.31 103 SER A O 1
ATOM 814 N N . ASP A 1 104 ? -10.847 -3.997 10.284 1.00 84.25 104 ASP A N 1
ATOM 815 C CA . ASP A 1 104 ? -9.866 -3.616 11.301 1.00 84.25 104 ASP A CA 1
ATOM 816 C C . ASP A 1 104 ? -9.136 -2.335 10.882 1.00 84.25 104 ASP A C 1
ATOM 818 O O . ASP A 1 104 ? -8.981 -1.430 11.699 1.00 84.25 104 ASP A O 1
ATOM 822 N N . PHE A 1 105 ? -8.739 -2.210 9.609 1.00 83.19 105 PHE A N 1
ATOM 823 C CA . PHE A 1 105 ? -8.127 -0.985 9.086 1.00 83.19 105 PHE A CA 1
ATOM 824 C C . PHE A 1 105 ? -9.013 0.244 9.329 1.00 83.19 105 PHE A C 1
ATOM 826 O O . PHE A 1 105 ? -8.526 1.250 9.851 1.00 83.19 105 PHE A O 1
ATOM 833 N N . SER A 1 106 ? -10.306 0.147 9.010 1.00 81.06 106 SER A N 1
ATOM 834 C CA . SER A 1 106 ? -11.263 1.236 9.235 1.00 81.06 106 SER A CA 1
ATOM 835 C C . SER A 1 106 ? -11.472 1.505 10.727 1.00 81.06 106 SER A C 1
ATOM 837 O O . SER A 1 106 ? -11.349 2.633 11.210 1.00 81.06 106 SER A O 1
ATOM 839 N N . SER A 1 107 ? -11.680 0.435 11.496 1.00 82.62 107 SER A N 1
ATOM 840 C CA . SER A 1 107 ? -11.934 0.504 12.934 1.00 82.62 107 SER A CA 1
ATOM 841 C C . SER A 1 107 ? -10.768 1.115 13.701 1.00 82.62 107 SER A C 1
ATOM 843 O O . SER A 1 107 ? -10.990 1.836 14.667 1.00 82.62 107 SER A O 1
ATOM 845 N N . LEU A 1 108 ? -9.524 0.870 13.290 1.00 81.62 108 LEU A N 1
ATOM 846 C CA . LEU A 1 108 ? -8.343 1.414 13.958 1.00 81.62 108 LEU A CA 1
ATOM 847 C C . LEU A 1 108 ? -8.151 2.913 13.702 1.00 81.62 108 LEU A C 1
ATOM 849 O O . LEU A 1 108 ? -7.568 3.609 14.536 1.00 81.62 108 LEU A O 1
ATOM 853 N N . ASN A 1 109 ? -8.665 3.447 12.590 1.00 78.81 109 ASN A N 1
ATOM 854 C CA . ASN A 1 109 ? -8.488 4.859 12.249 1.00 78.81 109 ASN A CA 1
ATOM 855 C C . ASN A 1 109 ? -9.252 5.814 13.174 1.00 78.81 109 ASN A C 1
ATOM 857 O O . ASN A 1 109 ? -8.857 6.981 13.269 1.00 78.81 109 ASN A O 1
ATOM 861 N N . GLN A 1 110 ? -10.270 5.324 13.889 1.00 82.06 110 GLN A N 1
ATOM 862 C CA . GLN A 1 110 ? -11.091 6.126 14.799 1.00 82.06 110 GLN A CA 1
ATOM 863 C C . GLN A 1 110 ? -10.439 6.369 16.171 1.00 82.06 110 GLN A C 1
ATOM 865 O O . GLN A 1 110 ? -10.856 7.276 16.884 1.00 82.06 110 GLN A O 1
ATOM 870 N N . TYR A 1 111 ? -9.430 5.586 16.571 1.00 84.50 111 TYR A N 1
ATOM 871 C CA . TYR A 1 111 ? -8.872 5.662 17.928 1.00 84.50 111 TYR A CA 1
ATOM 872 C C . TYR A 1 111 ? -7.779 6.723 18.068 1.00 84.50 111 TYR A C 1
ATOM 874 O O . TYR A 1 111 ? -6.967 6.956 17.166 1.00 84.50 111 TYR A O 1
ATOM 882 N N . VAL A 1 112 ? -7.730 7.383 19.221 1.00 82.12 112 VAL A N 1
ATOM 883 C CA . VAL A 1 112 ? -6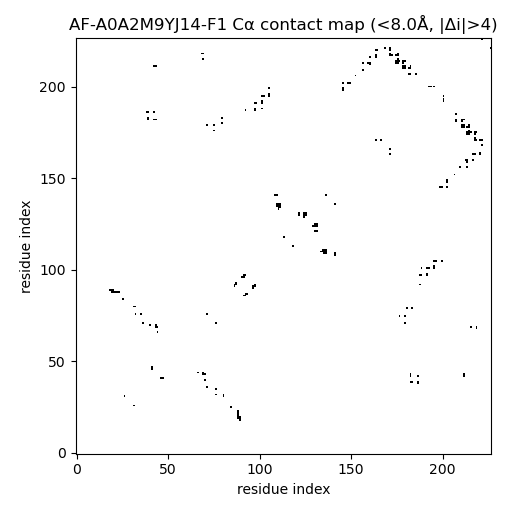.673 8.349 19.540 1.00 82.12 112 VAL A CA 1
ATOM 884 C C . VAL A 1 112 ? -5.386 7.606 19.906 1.00 82.12 112 VAL A C 1
ATOM 886 O O . VAL A 1 112 ? -5.422 6.567 20.559 1.00 82.12 112 VAL A O 1
ATOM 889 N N . VAL A 1 113 ? -4.232 8.146 19.505 1.00 78.56 113 VAL A N 1
ATOM 890 C CA . VAL A 1 113 ? -2.945 7.673 20.033 1.00 78.56 113 VAL A CA 1
ATOM 891 C C . VAL A 1 113 ? -2.790 8.246 21.435 1.00 78.56 113 VAL A C 1
ATOM 893 O O . VAL A 1 113 ? -2.693 9.463 21.593 1.00 78.56 113 VAL A O 1
ATOM 896 N N . LEU A 1 114 ? -2.798 7.377 22.440 1.00 78.12 114 LEU A N 1
ATOM 897 C CA . LEU A 1 114 ? -2.665 7.778 23.835 1.00 78.12 114 LEU A CA 1
ATOM 898 C C . LEU A 1 114 ? -1.228 8.208 24.146 1.00 78.12 114 LEU A C 1
ATOM 900 O O . LEU A 1 114 ? -0.259 7.603 23.681 1.00 78.12 114 LEU A O 1
ATOM 904 N N . SER A 1 115 ? -1.087 9.253 24.955 1.00 83.25 115 SER A N 1
ATOM 905 C CA . SER A 1 115 ? 0.201 9.628 25.537 1.00 83.25 115 SER A CA 1
ATOM 906 C C . SER A 1 115 ? 0.666 8.589 26.570 1.00 83.25 115 SER A C 1
ATOM 908 O O . SER A 1 115 ? -0.166 7.871 27.126 1.00 83.25 115 SER A O 1
ATOM 910 N N . PRO A 1 116 ? 1.970 8.520 26.906 1.00 87.31 116 PRO A N 1
ATOM 911 C CA . PRO A 1 116 ? 2.461 7.587 27.924 1.00 87.31 116 PRO A CA 1
ATOM 912 C C . PRO A 1 116 ? 1.708 7.679 29.261 1.00 87.31 116 PRO A C 1
ATOM 914 O O . PRO A 1 116 ? 1.349 6.658 29.832 1.00 87.31 116 PRO A O 1
ATOM 917 N N . GLY A 1 117 ? 1.383 8.897 29.713 1.00 90.50 117 GLY A N 1
ATOM 918 C CA . GLY A 1 117 ? 0.607 9.096 30.940 1.00 90.50 117 GLY A CA 1
ATOM 919 C C . GLY A 1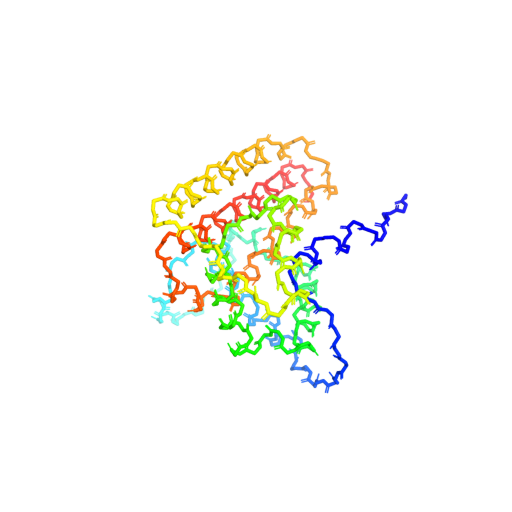 117 ? -0.848 8.622 30.838 1.00 90.50 117 GLY A C 1
ATOM 920 O O . GLY A 1 117 ? -1.399 8.136 31.821 1.00 90.50 117 GLY A O 1
ATOM 921 N N . GLU A 1 118 ? -1.471 8.724 29.659 1.00 87.38 118 GLU A N 1
ATOM 922 C CA . GLU A 1 118 ? -2.814 8.177 29.417 1.00 87.38 118 GLU A CA 1
ATOM 923 C C . GLU A 1 118 ? -2.799 6.643 29.365 1.00 87.38 118 GLU A C 1
ATOM 925 O O . GLU A 1 118 ? -3.712 6.020 29.900 1.00 87.38 118 GLU A O 1
ATOM 930 N N . ILE A 1 119 ? -1.747 6.036 28.805 1.00 87.62 119 ILE A N 1
ATOM 931 C CA . ILE A 1 119 ? -1.548 4.577 28.818 1.00 87.62 119 ILE A CA 1
ATOM 932 C C . ILE A 1 119 ? -1.391 4.074 30.258 1.00 87.62 119 ILE A C 1
ATOM 934 O O . ILE A 1 119 ? -2.032 3.098 30.645 1.00 87.62 119 ILE A O 1
ATOM 938 N N . ASP A 1 120 ? -0.580 4.754 31.074 1.00 91.12 120 ASP A N 1
ATOM 939 C CA . ASP A 1 120 ? -0.396 4.398 32.484 1.00 91.12 120 ASP A CA 1
ATOM 940 C C . ASP A 1 120 ? -1.707 4.527 33.273 1.00 91.12 120 ASP A C 1
ATOM 942 O O . ASP A 1 120 ? -2.045 3.653 34.076 1.00 91.12 120 ASP A O 1
ATOM 946 N N . ALA A 1 121 ? -2.474 5.595 33.031 1.00 89.44 121 ALA A N 1
ATOM 947 C CA . ALA A 1 121 ? -3.777 5.797 33.655 1.00 89.44 121 ALA A CA 1
ATOM 948 C C . ALA A 1 121 ? -4.777 4.701 33.258 1.00 89.44 121 ALA A C 1
ATOM 950 O O . ALA A 1 121 ? -5.472 4.166 34.124 1.00 89.44 121 ALA A O 1
ATOM 951 N N . GLU A 1 122 ? -4.814 4.324 31.980 1.00 90.06 122 GLU A N 1
ATOM 952 C CA . GLU A 1 122 ? -5.638 3.221 31.493 1.00 90.06 122 GLU A CA 1
ATOM 953 C C . GLU A 1 122 ? -5.221 1.892 32.139 1.00 90.06 122 GLU A C 1
ATOM 955 O O . GLU A 1 122 ? -6.069 1.180 32.678 1.00 90.06 122 GLU A O 1
ATOM 960 N N . ALA A 1 123 ? -3.923 1.584 32.196 1.00 90.69 123 ALA A N 1
ATOM 961 C CA . ALA A 1 123 ? -3.416 0.368 32.831 1.00 90.69 123 ALA A CA 1
ATOM 962 C C . ALA A 1 123 ? -3.782 0.285 34.327 1.00 90.69 123 ALA A C 1
ATOM 964 O O . ALA A 1 123 ? -4.163 -0.781 34.818 1.00 90.69 123 ALA A O 1
ATOM 965 N N . GLN A 1 124 ? -3.715 1.403 35.060 1.00 93.94 124 GLN A N 1
ATOM 966 C CA . GLN A 1 124 ? -4.161 1.456 36.458 1.00 93.94 124 GLN A CA 1
ATOM 967 C C . GLN A 1 124 ? -5.677 1.284 36.585 1.00 93.94 124 GLN A C 1
ATOM 969 O O . GLN A 1 124 ? -6.140 0.581 37.482 1.00 93.94 124 GLN A O 1
ATOM 974 N N . ALA A 1 125 ? -6.457 1.884 35.687 1.00 91.94 125 ALA A N 1
ATOM 975 C CA . ALA A 1 125 ? -7.909 1.750 35.669 1.00 91.94 125 ALA A CA 1
ATOM 976 C C . ALA A 1 125 ? -8.338 0.290 35.425 1.00 91.94 125 ALA A C 1
ATOM 978 O O . ALA A 1 125 ? -9.190 -0.234 36.145 1.00 91.94 125 ALA A O 1
ATOM 979 N N . TRP A 1 126 ? -7.664 -0.407 34.503 1.00 91.62 126 TRP A N 1
ATOM 980 C CA . TRP A 1 126 ? -7.810 -1.852 34.296 1.00 91.62 126 TRP A CA 1
ATOM 981 C C . TRP A 1 126 ? -7.453 -2.657 35.545 1.00 91.62 126 TRP A C 1
ATOM 983 O O . TRP A 1 126 ? -8.232 -3.507 35.976 1.00 91.62 126 TRP A O 1
ATOM 993 N N . LYS A 1 127 ? -6.304 -2.365 36.166 1.00 94.25 127 LYS A N 1
ATOM 994 C CA . LYS A 1 127 ? -5.862 -3.032 37.399 1.00 94.25 127 LYS A CA 1
ATOM 995 C C . LYS A 1 127 ? -6.870 -2.879 38.543 1.00 94.25 127 LYS A C 1
ATOM 997 O O . LYS A 1 127 ? -7.032 -3.801 39.337 1.00 94.25 127 LYS A O 1
ATOM 1002 N N . ASN A 1 128 ? -7.552 -1.738 38.612 1.00 95.62 128 ASN A N 1
ATOM 1003 C CA . ASN A 1 128 ? -8.537 -1.427 39.646 1.00 95.62 128 ASN A CA 1
ATOM 1004 C C . ASN A 1 128 ? -9.959 -1.916 39.307 1.00 95.62 128 ASN A C 1
ATOM 1006 O O . ASN A 1 128 ? -10.885 -1.664 40.074 1.00 95.62 128 ASN A O 1
ATOM 1010 N N . GLY A 1 129 ? -10.144 -2.623 38.185 1.00 93.31 129 GLY A N 1
ATOM 1011 C CA . GLY A 1 129 ? -11.437 -3.175 37.773 1.00 93.31 129 GLY A CA 1
ATOM 1012 C C . GLY A 1 129 ? -12.414 -2.144 37.201 1.00 93.31 129 GLY A C 1
ATOM 1013 O O . GLY A 1 129 ? -13.608 -2.418 37.116 1.00 93.31 129 GLY A O 1
ATOM 1014 N N . THR A 1 130 ? -11.927 -0.967 36.805 1.00 93.25 130 THR A N 1
ATOM 1015 C CA . THR A 1 130 ? -12.732 0.127 36.245 1.00 93.25 130 THR A CA 1
ATOM 1016 C C . THR A 1 130 ? -12.154 0.572 34.897 1.00 93.25 130 THR A C 1
ATOM 1018 O O . THR A 1 130 ? -11.585 1.661 34.821 1.00 93.25 130 THR A O 1
ATOM 1021 N N . PRO A 1 131 ? -12.229 -0.258 33.839 1.00 89.19 131 PRO A N 1
ATOM 1022 C CA . PRO A 1 131 ? -11.679 0.094 32.533 1.00 89.19 131 PRO A CA 1
ATOM 1023 C C . PRO A 1 131 ? -12.320 1.381 32.001 1.00 89.19 131 PRO A C 1
ATOM 1025 O O . PRO A 1 131 ? -13.534 1.577 32.099 1.00 89.19 131 PRO A O 1
ATOM 1028 N N . LEU A 1 132 ? -11.488 2.269 31.458 1.00 85.88 132 LEU A N 1
ATOM 1029 C CA . LEU A 1 132 ? -11.951 3.518 30.861 1.00 85.88 132 LEU A CA 1
ATOM 1030 C C . LEU A 1 132 ? -12.576 3.239 29.486 1.00 85.88 132 LEU A C 1
ATOM 1032 O O . LEU A 1 132 ? -12.133 2.324 28.789 1.00 85.88 132 LEU A O 1
ATOM 1036 N N . PRO A 1 133 ? -13.598 4.008 29.070 1.00 86.12 133 PRO A N 1
ATOM 1037 C CA . PRO A 1 133 ? -14.126 3.893 27.720 1.00 86.12 133 PRO A CA 1
ATOM 1038 C C . PRO A 1 133 ? -13.038 4.245 26.687 1.00 86.12 133 PRO A C 1
ATOM 1040 O O . PRO A 1 133 ? -12.239 5.155 26.937 1.00 86.12 133 PRO A O 1
ATOM 1043 N N . PRO A 1 134 ? -13.016 3.577 25.517 1.00 82.88 134 PRO A N 1
ATOM 1044 C CA . PRO A 1 134 ? -12.049 3.872 24.470 1.00 82.88 134 PRO A CA 1
ATOM 1045 C C . PRO A 1 134 ? -12.141 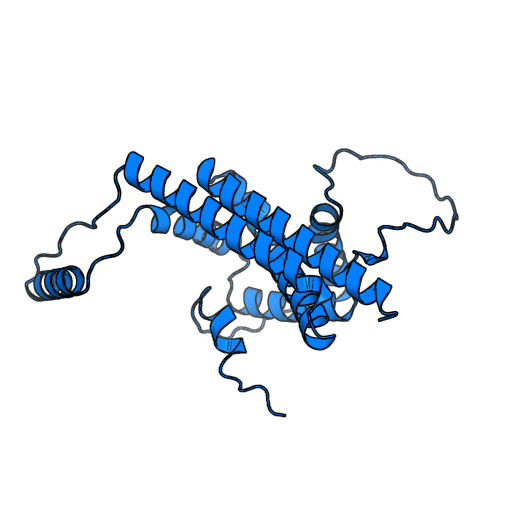5.329 24.023 1.00 82.88 134 PRO A C 1
ATOM 1047 O O . PRO A 1 134 ? -13.228 5.847 23.761 1.00 82.88 134 PRO A O 1
ATOM 1050 N N . LYS A 1 135 ? -10.987 5.983 23.893 1.00 85.50 135 LYS A N 1
ATOM 1051 C CA . LYS A 1 135 ? -10.914 7.354 23.391 1.00 85.50 135 LYS A CA 1
ATOM 1052 C C . LYS A 1 135 ? -10.913 7.340 21.864 1.00 85.50 135 LYS A C 1
ATOM 1054 O O . LYS A 1 135 ? -9.947 6.892 21.238 1.00 85.50 135 LYS A O 1
ATOM 1059 N N . THR A 1 136 ? -11.989 7.836 21.268 1.00 88.81 136 THR A N 1
ATOM 1060 C CA . THR A 1 136 ? -12.129 7.987 19.817 1.00 88.81 136 THR A CA 1
ATOM 1061 C C . THR A 1 136 ? -11.998 9.448 19.402 1.00 88.81 136 THR A C 1
ATOM 1063 O O . THR A 1 136 ? -12.169 10.361 20.209 1.00 88.81 136 THR A O 1
ATOM 1066 N N . LEU A 1 137 ? -11.628 9.654 18.144 1.00 85.38 137 LEU A N 1
ATOM 1067 C CA . LEU A 1 137 ? -11.575 10.963 17.513 1.00 85.38 137 LEU A CA 1
ATOM 1068 C C . LEU A 1 137 ? -12.980 11.500 17.245 1.00 85.38 137 LEU A C 1
ATOM 1070 O O . LEU A 1 137 ? -13.898 10.731 16.943 1.00 85.38 137 LEU A O 1
ATOM 1074 N N . THR A 1 138 ? -13.128 12.824 17.258 1.00 91.50 138 THR A N 1
ATOM 1075 C CA . THR A 1 138 ? -14.303 13.456 16.647 1.00 91.50 138 THR A CA 1
ATOM 1076 C C . THR A 1 138 ? -14.254 13.323 15.117 1.00 91.50 138 THR A C 1
ATOM 1078 O O . THR A 1 138 ? -13.176 13.106 14.550 1.00 91.50 138 THR A O 1
ATOM 1081 N N . PRO A 1 139 ? -15.388 13.487 14.409 1.00 90.56 139 PRO A N 1
ATOM 1082 C CA . PRO A 1 139 ? -15.400 13.484 12.945 1.00 90.56 139 PRO A CA 1
ATOM 1083 C C . PRO A 1 139 ? -14.416 14.489 12.321 1.00 90.56 139 PRO A C 1
ATOM 1085 O O . PRO A 1 139 ? -13.752 14.175 11.333 1.00 90.56 139 PRO A O 1
ATOM 1088 N N . GLU A 1 140 ? -14.262 15.676 12.914 1.00 91.69 140 GLU A N 1
ATOM 1089 C CA . GLU A 1 140 ? -13.328 16.711 12.451 1.00 91.69 140 GLU A CA 1
ATOM 1090 C C . GLU A 1 140 ? -11.868 16.296 12.660 1.00 91.69 140 GLU A C 1
ATOM 1092 O O . GLU A 1 140 ? -11.035 16.468 11.768 1.00 91.69 140 GLU A O 1
ATOM 1097 N N . GLU A 1 141 ? -11.545 15.708 13.815 1.00 90.31 141 GLU A N 1
ATOM 1098 C CA . GLU A 1 141 ? -10.201 15.198 14.097 1.00 90.31 141 GLU A CA 1
ATOM 1099 C C . GLU A 1 141 ? -9.845 14.008 13.191 1.00 90.31 141 GLU A C 1
ATOM 1101 O O . GLU A 1 141 ? -8.701 13.871 12.745 1.00 90.31 141 GLU A O 1
ATOM 1106 N N . GLN A 1 142 ? -10.828 13.162 12.877 1.00 87.62 142 GLN A N 1
ATOM 1107 C CA . GLN A 1 142 ? -10.681 12.043 11.952 1.00 87.62 142 GLN A CA 1
ATOM 1108 C C . GLN A 1 142 ? -10.444 12.526 10.518 1.00 87.62 142 GLN A C 1
ATOM 1110 O O . GLN A 1 142 ? -9.509 12.057 9.864 1.00 87.62 142 GLN A O 1
ATOM 1115 N N . GLN A 1 143 ? -11.196 13.528 10.059 1.00 90.25 143 GLN A N 1
ATOM 1116 C CA . GLN A 1 143 ? -10.974 14.169 8.762 1.00 90.25 143 GLN A CA 1
ATOM 1117 C C . GLN A 1 143 ? -9.578 14.809 8.679 1.00 90.25 143 GLN A C 1
ATOM 1119 O O . GLN A 1 143 ? -8.827 14.535 7.739 1.00 90.25 143 GLN A O 1
ATOM 1124 N N . ALA A 1 144 ? -9.176 15.579 9.696 1.00 88.75 144 ALA A N 1
ATOM 1125 C CA . ALA A 1 144 ? -7.847 16.188 9.758 1.00 88.75 144 ALA A CA 1
ATOM 1126 C C . ALA A 1 144 ? -6.724 15.133 9.754 1.00 88.75 144 ALA A C 1
ATOM 1128 O O . ALA A 1 144 ? -5.676 15.317 9.124 1.00 88.75 144 ALA A O 1
ATOM 1129 N N . ARG A 1 145 ? -6.941 13.986 10.412 1.00 84.62 145 ARG A N 1
ATOM 1130 C CA . ARG A 1 145 ? -6.011 12.852 10.373 1.00 84.62 145 ARG A CA 1
ATOM 1131 C C . ARG A 1 145 ? -5.887 12.273 8.964 1.00 84.62 145 ARG A C 1
ATOM 1133 O O . ARG A 1 145 ? -4.763 12.001 8.540 1.00 84.62 145 ARG A O 1
ATOM 1140 N N . TYR A 1 146 ? -6.987 12.079 8.240 1.00 86.19 146 TYR A N 1
ATOM 1141 C CA . TYR A 1 146 ? -6.938 11.568 6.867 1.00 86.19 146 TYR A CA 1
ATOM 1142 C C . TYR A 1 146 ? -6.218 12.532 5.919 1.00 86.19 146 TYR A C 1
ATOM 1144 O O . TYR A 1 146 ? -5.352 12.105 5.154 1.00 86.19 146 TYR A O 1
ATOM 1152 N N . GLU A 1 147 ? -6.488 13.832 6.020 1.00 89.12 147 GLU A N 1
ATOM 1153 C CA . GLU A 1 147 ? -5.789 14.857 5.237 1.00 89.12 147 GLU A CA 1
ATOM 1154 C C . GLU A 1 147 ? -4.288 14.881 5.545 1.00 89.12 147 GLU A C 1
ATOM 1156 O O . GLU A 1 147 ? -3.459 14.906 4.632 1.00 89.12 147 GLU A O 1
ATOM 1161 N N . SER A 1 148 ? -3.920 14.783 6.824 1.00 85.31 148 SER A N 1
ATOM 1162 C CA . SER A 1 148 ? -2.523 14.669 7.247 1.00 85.31 148 SER A CA 1
ATOM 1163 C C . SER A 1 148 ? -1.848 13.426 6.655 1.00 85.31 148 SER A C 1
ATOM 1165 O O . SER A 1 148 ? -0.768 13.541 6.072 1.00 85.31 148 SER A O 1
ATOM 1167 N N . LYS A 1 149 ? -2.503 12.254 6.701 1.00 84.56 149 LYS A N 1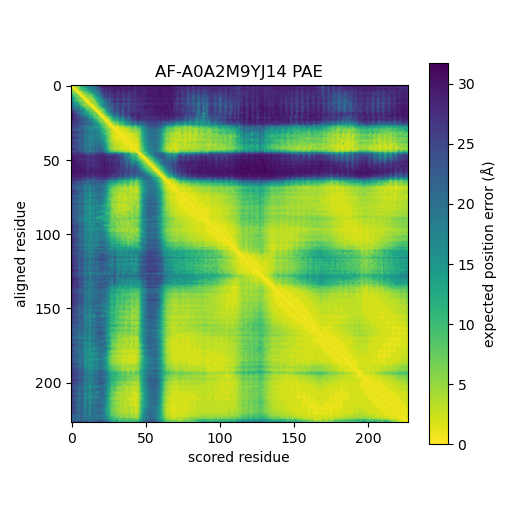
ATOM 1168 C CA . LYS A 1 149 ? -2.001 11.017 6.073 1.00 84.56 149 LYS A CA 1
ATOM 1169 C C . LYS A 1 149 ? -1.789 11.191 4.569 1.00 84.56 149 LYS A C 1
ATOM 1171 O O . LYS A 1 149 ? -0.730 10.830 4.058 1.00 84.56 149 LYS A O 1
ATOM 1176 N N . LEU A 1 150 ? -2.756 11.777 3.862 1.00 83.38 150 LEU A N 1
ATOM 1177 C CA . LEU A 1 150 ? -2.642 12.047 2.427 1.00 83.38 150 LEU A CA 1
ATOM 1178 C C . LEU A 1 150 ? -1.470 12.984 2.121 1.00 83.38 150 LEU A C 1
ATOM 1180 O O . LEU A 1 150 ? -0.725 12.732 1.174 1.00 83.38 150 LEU A O 1
ATOM 1184 N N . ASN A 1 151 ? -1.284 14.044 2.907 1.00 82.19 151 ASN A N 1
ATOM 1185 C CA . ASN A 1 151 ? -0.194 15.001 2.722 1.00 82.19 151 ASN A CA 1
ATOM 1186 C C . ASN A 1 151 ? 1.177 14.366 2.981 1.00 82.19 151 ASN A C 1
ATOM 1188 O O . ASN A 1 151 ? 2.086 14.519 2.162 1.00 82.19 151 ASN A O 1
ATOM 1192 N N . GLN A 1 152 ? 1.312 13.599 4.066 1.00 81.62 152 GLN A N 1
ATOM 1193 C CA . GLN A 1 152 ? 2.532 12.851 4.379 1.00 81.62 152 GLN A CA 1
ATOM 1194 C C . GLN A 1 152 ? 2.872 11.854 3.271 1.00 81.62 152 GLN A C 1
ATOM 1196 O O . GLN A 1 152 ? 4.008 11.821 2.802 1.00 81.62 152 GLN A O 1
ATOM 1201 N N . MET A 1 153 ? 1.878 11.102 2.797 1.00 86.00 153 MET A N 1
ATOM 1202 C CA . MET A 1 153 ? 2.038 10.142 1.709 1.00 86.00 153 MET A CA 1
ATOM 1203 C C . MET A 1 153 ? 2.498 10.816 0.410 1.00 86.00 153 MET A C 1
ATOM 1205 O O . MET A 1 153 ? 3.452 10.355 -0.213 1.00 86.00 153 MET A O 1
ATOM 1209 N N . ASN A 1 154 ? 1.866 11.926 0.012 1.00 82.12 154 ASN A N 1
ATOM 1210 C CA . ASN A 1 154 ? 2.248 12.646 -1.208 1.00 82.12 154 ASN A CA 1
ATOM 1211 C C . ASN A 1 154 ? 3.661 13.221 -1.110 1.00 82.12 154 ASN A C 1
ATOM 1213 O O . ASN A 1 154 ? 4.412 13.158 -2.078 1.00 82.12 154 ASN A O 1
ATOM 1217 N N . SER A 1 155 ? 4.026 13.765 0.053 1.00 81.50 155 SER A N 1
ATOM 1218 C CA . SER A 1 155 ? 5.368 14.295 0.295 1.00 81.50 155 SER A CA 1
ATOM 1219 C C . SER A 1 155 ? 6.423 13.188 0.232 1.00 81.50 155 SER A C 1
ATOM 1221 O O . SER A 1 155 ? 7.419 13.316 -0.485 1.00 81.50 155 SER A O 1
ATOM 1223 N N . TYR A 1 156 ? 6.173 12.068 0.917 1.00 85.94 156 TYR A N 1
ATOM 1224 C CA . TYR A 1 156 ? 7.071 10.918 0.941 1.00 85.94 156 TYR A CA 1
ATOM 1225 C C . TYR A 1 156 ? 7.282 10.331 -0.457 1.00 85.94 156 TYR A C 1
ATOM 1227 O O . TYR A 1 156 ? 8.418 10.250 -0.923 1.00 85.94 156 TYR A O 1
ATOM 1235 N N . TYR A 1 157 ? 6.203 9.965 -1.156 1.00 82.31 157 TYR A N 1
ATOM 1236 C CA . TYR A 1 157 ? 6.313 9.334 -2.470 1.00 82.31 157 TYR A CA 1
ATOM 1237 C C . TYR A 1 157 ? 6.749 10.303 -3.568 1.00 82.31 157 TYR A C 1
ATOM 1239 O O . TYR A 1 157 ? 7.520 9.914 -4.446 1.00 82.31 157 TYR A O 1
ATOM 1247 N N . GLY A 1 158 ? 6.330 11.568 -3.492 1.00 84.12 158 GLY A N 1
ATOM 1248 C CA . GLY A 1 158 ? 6.827 12.618 -4.376 1.00 84.12 158 GLY A CA 1
ATOM 1249 C C . GLY A 1 158 ? 8.343 12.768 -4.256 1.00 84.12 158 GLY A C 1
ATOM 1250 O O . GLY A 1 158 ? 9.043 12.753 -5.266 1.00 84.12 158 GLY A O 1
ATOM 1251 N N . SER A 1 159 ? 8.864 12.802 -3.027 1.00 80.50 159 SER A N 1
ATOM 1252 C CA . SER A 1 159 ? 10.311 12.826 -2.781 1.00 80.50 159 SER A CA 1
ATOM 1253 C C . SER A 1 159 ? 10.984 11.548 -3.287 1.00 80.50 159 SER A C 1
ATOM 1255 O O . SER A 1 159 ? 11.961 11.622 -4.031 1.00 80.50 159 SER A O 1
ATOM 1257 N N . ALA A 1 160 ? 10.430 10.373 -2.970 1.00 81.88 160 ALA A N 1
ATOM 1258 C CA . ALA A 1 160 ? 10.967 9.087 -3.408 1.00 81.88 160 ALA A CA 1
ATOM 1259 C C . ALA A 1 160 ? 11.106 8.992 -4.938 1.00 81.88 160 ALA A C 1
ATOM 1261 O O . ALA A 1 160 ? 12.129 8.509 -5.417 1.00 81.88 160 ALA A O 1
ATOM 1262 N N . LEU A 1 161 ? 10.137 9.508 -5.708 1.00 89.25 161 LEU A N 1
ATOM 1263 C CA . LEU A 1 161 ? 10.227 9.562 -7.171 1.00 89.25 161 LEU A CA 1
ATOM 1264 C C . LEU A 1 161 ? 11.399 10.417 -7.659 1.00 89.25 161 LEU A C 1
ATOM 1266 O O . LEU A 1 161 ? 12.103 10.013 -8.583 1.00 89.25 161 LEU A O 1
ATOM 1270 N N . THR A 1 162 ? 11.632 11.580 -7.046 1.00 93.19 162 THR A N 1
ATOM 1271 C CA . THR A 1 162 ? 12.751 12.456 -7.436 1.00 93.19 162 THR A CA 1
ATOM 1272 C C . THR A 1 162 ? 14.121 11.843 -7.140 1.00 93.19 162 THR A C 1
ATOM 1274 O O . THR A 1 162 ? 15.100 12.165 -7.813 1.00 93.19 162 THR A O 1
ATOM 1277 N N . GLU A 1 163 ? 14.192 10.922 -6.177 1.00 91.31 163 GLU A N 1
ATOM 1278 C CA . GLU A 1 163 ? 15.420 10.218 -5.812 1.00 91.31 163 GLU A CA 1
ATOM 1279 C C . GLU A 1 163 ? 15.712 8.998 -6.702 1.00 91.31 163 GLU A C 1
ATOM 1281 O O . GLU A 1 163 ? 16.854 8.539 -6.722 1.00 91.31 163 GLU A O 1
ATOM 1286 N N . VAL A 1 164 ? 14.744 8.498 -7.488 1.00 93.81 164 VAL A N 1
ATOM 1287 C CA . VAL A 1 164 ? 14.908 7.304 -8.351 1.00 93.81 164 VAL A CA 1
ATOM 1288 C C . VAL A 1 164 ? 16.179 7.349 -9.215 1.00 93.81 164 VAL A C 1
ATOM 1290 O O . VAL A 1 164 ? 16.938 6.377 -9.179 1.00 93.81 164 VAL A O 1
ATOM 1293 N N . PRO A 1 165 ? 16.510 8.451 -9.922 1.00 96.69 165 PRO A N 1
ATOM 1294 C CA . PRO A 1 165 ? 17.721 8.510 -10.745 1.00 96.69 165 PRO A CA 1
ATOM 1295 C C . PRO A 1 165 ? 19.030 8.391 -9.952 1.00 96.69 165 PRO A C 1
ATOM 1297 O O . PRO A 1 165 ? 20.075 8.099 -10.527 1.00 96.69 165 PRO A O 1
ATOM 1300 N N . LYS A 1 166 ? 19.000 8.618 -8.635 1.00 95.19 166 LYS A N 1
ATOM 1301 C CA . LYS A 1 166 ? 20.170 8.549 -7.747 1.00 95.19 166 LYS A CA 1
ATOM 1302 C C . LYS A 1 166 ? 20.330 7.172 -7.097 1.00 95.19 166 LYS A C 1
ATOM 1304 O O . LYS A 1 166 ? 21.366 6.901 -6.493 1.00 95.19 166 LYS A O 1
ATOM 1309 N N . LEU A 1 167 ? 19.329 6.299 -7.213 1.00 89.81 167 LEU A N 1
ATOM 1310 C CA . LEU A 1 167 ? 19.361 4.961 -6.629 1.00 89.81 167 LEU A CA 1
ATOM 1311 C C . LEU A 1 167 ? 20.382 4.066 -7.342 1.00 89.81 167 LEU A C 1
ATOM 1313 O O . LEU A 1 167 ? 20.553 4.123 -8.561 1.00 89.81 167 LEU A O 1
ATOM 1317 N N . SER A 1 168 ? 21.046 3.201 -6.580 1.00 93.75 168 SER A N 1
ATOM 1318 C CA . SER A 1 168 ? 21.873 2.111 -7.114 1.00 93.75 168 SER A CA 1
ATOM 1319 C C . SER A 1 168 ? 21.020 1.036 -7.799 1.00 93.75 168 SER A C 1
ATOM 1321 O O . SER A 1 168 ? 19.819 0.940 -7.557 1.00 93.75 168 SER A O 1
ATOM 1323 N N . THR A 1 169 ? 21.640 0.169 -8.606 1.00 94.25 169 THR A N 1
ATOM 1324 C CA . THR A 1 169 ? 20.949 -0.962 -9.255 1.00 94.25 169 THR A CA 1
ATOM 1325 C C . THR A 1 169 ? 20.183 -1.830 -8.258 1.00 94.25 169 THR A C 1
ATOM 1327 O O . THR A 1 169 ? 19.010 -2.108 -8.472 1.00 94.25 169 THR A O 1
ATOM 1330 N N . LEU A 1 170 ? 20.802 -2.192 -7.129 1.00 89.75 170 LEU A N 1
ATOM 1331 C CA . LEU A 1 170 ? 20.137 -2.985 -6.091 1.00 89.75 170 LEU A CA 1
ATOM 1332 C C . LEU A 1 170 ? 18.919 -2.255 -5.505 1.00 89.75 170 LEU A C 1
ATOM 1334 O O . LEU A 1 170 ? 17.883 -2.868 -5.268 1.00 89.75 170 LEU A O 1
ATOM 1338 N N . GLN A 1 171 ? 19.024 -0.943 -5.279 1.00 88.19 171 GLN A N 1
ATOM 1339 C CA . GLN A 1 171 ? 17.906 -0.144 -4.775 1.00 88.19 171 GLN A CA 1
ATOM 1340 C C . GLN A 1 171 ? 16.774 -0.019 -5.801 1.00 88.19 171 GLN A C 1
ATOM 1342 O O . GLN A 1 171 ? 15.614 -0.058 -5.403 1.00 88.19 171 GLN A O 1
ATOM 1347 N N . LEU A 1 172 ? 17.087 0.084 -7.096 1.00 87.94 172 LEU A N 1
ATOM 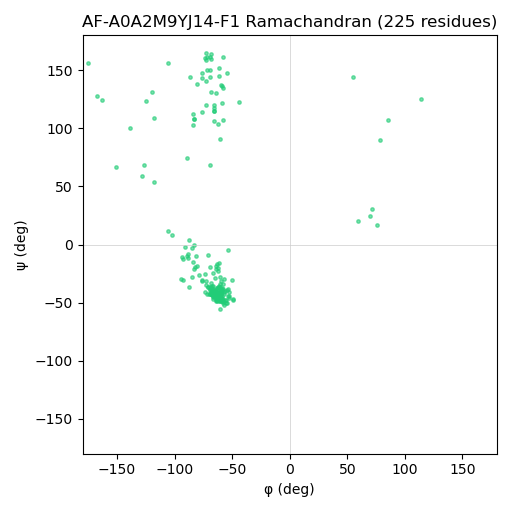1348 C CA . LEU A 1 172 ? 16.090 0.086 -8.169 1.00 87.94 172 LEU A CA 1
ATOM 1349 C C . LEU A 1 172 ? 15.364 -1.257 -8.270 1.00 87.94 172 LEU A C 1
ATOM 1351 O O . LEU A 1 172 ? 14.135 -1.272 -8.315 1.00 87.94 172 LEU A O 1
ATOM 1355 N N . THR A 1 173 ? 16.096 -2.374 -8.219 1.00 88.19 173 THR A N 1
ATOM 1356 C CA . THR A 1 173 ? 15.501 -3.717 -8.176 1.00 88.19 173 THR A CA 1
ATOM 1357 C C . THR A 1 173 ? 14.597 -3.872 -6.956 1.00 88.19 173 THR A C 1
ATOM 1359 O O . THR A 1 173 ? 13.449 -4.284 -7.091 1.00 88.19 173 THR A O 1
ATOM 1362 N N . ASN A 1 174 ? 15.060 -3.459 -5.772 1.00 85.25 174 ASN A N 1
ATOM 1363 C CA . ASN A 1 174 ? 14.247 -3.507 -4.556 1.00 85.25 174 ASN A CA 1
ATOM 1364 C C . ASN A 1 174 ? 13.000 -2.619 -4.659 1.00 85.25 174 ASN A C 1
ATOM 1366 O O . ASN A 1 174 ? 11.925 -3.032 -4.237 1.00 85.25 174 ASN A O 1
ATOM 1370 N N . LEU A 1 175 ? 13.113 -1.414 -5.225 1.00 86.44 175 LEU A N 1
ATOM 1371 C CA . LEU A 1 175 ? 11.975 -0.514 -5.417 1.00 86.44 175 LEU A CA 1
ATOM 1372 C C . LEU A 1 175 ? 10.943 -1.120 -6.375 1.00 86.44 175 LEU A C 1
ATOM 1374 O O . LEU A 1 175 ? 9.746 -1.107 -6.079 1.00 86.44 175 LEU A O 1
ATOM 1378 N N . ARG A 1 176 ? 11.402 -1.694 -7.490 1.00 89.12 176 ARG A N 1
ATOM 1379 C CA . ARG A 1 176 ? 10.570 -2.411 -8.460 1.00 89.12 176 ARG A CA 1
ATOM 1380 C C . ARG A 1 176 ? 9.829 -3.587 -7.803 1.00 89.12 176 ARG A C 1
ATOM 1382 O O . ARG A 1 176 ? 8.611 -3.677 -7.950 1.00 89.12 176 ARG A O 1
ATOM 1389 N N . SER A 1 177 ? 10.525 -4.429 -7.041 1.00 84.12 177 SER A N 1
ATOM 1390 C CA . SER A 1 177 ? 9.923 -5.593 -6.374 1.00 84.12 177 SER A CA 1
ATOM 1391 C C . SER A 1 177 ? 8.994 -5.205 -5.220 1.00 84.12 177 SER A C 1
ATOM 1393 O O . SER A 1 177 ? 7.895 -5.738 -5.105 1.00 84.12 177 SER A O 1
ATOM 1395 N N . ASN A 1 178 ? 9.369 -4.238 -4.380 1.00 83.50 178 ASN A N 1
ATOM 1396 C CA . ASN A 1 178 ? 8.537 -3.818 -3.247 1.00 83.50 178 ASN A CA 1
ATOM 1397 C C . ASN A 1 178 ? 7.249 -3.126 -3.708 1.00 83.50 178 ASN A C 1
ATOM 1399 O O . ASN A 1 178 ? 6.178 -3.380 -3.158 1.00 83.50 178 ASN A O 1
ATOM 1403 N N . SER A 1 179 ? 7.336 -2.282 -4.742 1.00 86.38 179 SER A N 1
ATOM 1404 C CA . SER A 1 179 ? 6.141 -1.688 -5.349 1.00 86.38 179 SER A CA 1
ATOM 1405 C C . SER A 1 179 ? 5.232 -2.754 -5.961 1.00 86.38 179 SER A C 1
ATOM 1407 O O . SER A 1 179 ? 4.018 -2.673 -5.797 1.00 86.38 179 SER A O 1
ATOM 1409 N N . PHE A 1 180 ? 5.799 -3.798 -6.577 1.00 88.31 180 PHE A N 1
ATOM 1410 C CA . PHE A 1 180 ? 5.031 -4.947 -7.055 1.00 88.31 180 PHE A CA 1
ATOM 1411 C C . PHE A 1 180 ? 4.282 -5.673 -5.936 1.00 88.31 180 PHE A C 1
ATOM 1413 O O . PHE A 1 180 ? 3.093 -5.933 -6.084 1.00 88.31 180 PHE A O 1
ATOM 1420 N N . ILE A 1 181 ? 4.948 -5.958 -4.812 1.00 85.56 181 ILE A N 1
ATOM 1421 C CA . ILE A 1 181 ? 4.333 -6.629 -3.655 1.00 85.56 181 ILE A CA 1
ATOM 1422 C C . ILE A 1 181 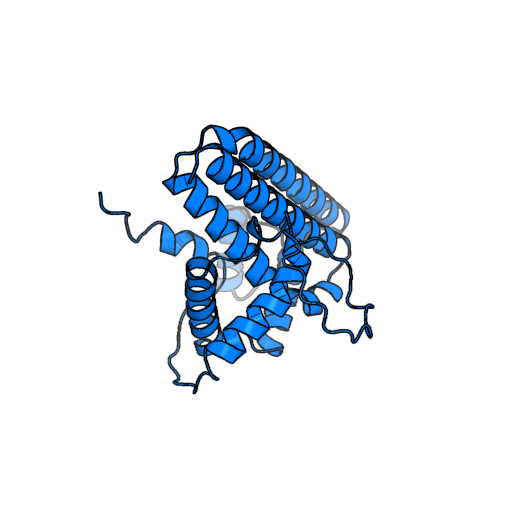? 3.161 -5.805 -3.104 1.00 85.56 181 ILE A C 1
ATOM 1424 O O . ILE A 1 181 ? 2.115 -6.365 -2.785 1.00 85.56 181 ILE A O 1
ATOM 1428 N N . GLY A 1 182 ? 3.293 -4.477 -3.039 1.00 83.25 182 GLY A N 1
ATOM 1429 C CA . GLY A 1 182 ? 2.192 -3.606 -2.618 1.00 83.25 182 GLY A CA 1
ATOM 1430 C C . GLY A 1 182 ? 0.996 -3.636 -3.580 1.00 83.25 182 GLY A C 1
ATOM 1431 O O . GLY A 1 182 ? -0.150 -3.693 -3.140 1.00 83.25 182 GLY A O 1
ATOM 1432 N N . ILE A 1 183 ? 1.249 -3.660 -4.893 1.00 87.81 183 ILE A N 1
ATOM 1433 C CA . ILE A 1 183 ? 0.201 -3.779 -5.926 1.00 87.81 183 ILE A CA 1
ATOM 1434 C C . ILE A 1 183 ? -0.466 -5.162 -5.865 1.00 87.81 183 ILE A C 1
ATOM 1436 O O . ILE A 1 183 ? -1.687 -5.270 -5.973 1.00 87.81 183 ILE A O 1
ATOM 1440 N N . PHE A 1 184 ? 0.320 -6.216 -5.635 1.00 88.56 184 PHE A N 1
ATOM 1441 C CA . PHE A 1 184 ? -0.173 -7.566 -5.380 1.00 88.56 184 PHE A CA 1
ATOM 1442 C C . PHE A 1 184 ? -1.112 -7.600 -4.169 1.00 88.56 184 PHE A C 1
ATOM 1444 O O . PHE A 1 184 ? -2.237 -8.079 -4.297 1.00 88.56 184 PHE A O 1
ATOM 1451 N N . ALA A 1 185 ? -0.705 -7.035 -3.030 1.00 85.88 185 ALA A N 1
ATOM 1452 C CA . ALA A 1 185 ? -1.542 -6.988 -1.832 1.00 85.88 185 ALA A CA 1
ATOM 1453 C C . ALA A 1 185 ? -2.859 -6.233 -2.082 1.00 85.88 185 ALA A C 1
ATOM 1455 O O . ALA A 1 185 ? -3.928 -6.713 -1.706 1.00 85.88 185 ALA A O 1
ATOM 1456 N N . TYR A 1 186 ? -2.805 -5.102 -2.796 1.00 88.06 186 TYR A N 1
ATOM 1457 C CA . TYR A 1 186 ? -4.008 -4.367 -3.194 1.00 88.06 186 TYR A CA 1
ATOM 1458 C C . TYR A 1 186 ? -4.969 -5.238 -4.014 1.00 88.06 186 TYR A C 1
ATOM 1460 O O . TYR A 1 186 ? -6.174 -5.202 -3.783 1.00 88.06 186 TYR A O 1
ATOM 1468 N N . SER A 1 187 ? -4.455 -6.060 -4.936 1.00 88.75 187 SER A N 1
ATOM 1469 C CA . SER A 1 187 ? -5.291 -6.917 -5.791 1.00 88.75 187 SER A CA 1
ATOM 1470 C C . SER A 1 187 ? -6.120 -7.957 -5.024 1.00 88.75 187 SER A C 1
ATOM 1472 O O . SER A 1 187 ? -7.145 -8.406 -5.529 1.00 88.75 187 SER A O 1
ATOM 1474 N N . TYR A 1 188 ? -5.711 -8.327 -3.805 1.00 85.19 188 TYR A N 1
ATOM 1475 C CA . TYR A 1 188 ? -6.491 -9.203 -2.921 1.00 85.19 188 TYR A CA 1
ATOM 1476 C C . TYR A 1 188 ? -7.537 -8.449 -2.101 1.00 85.19 188 TYR A C 1
ATOM 1478 O O . TYR A 1 188 ? -8.560 -9.022 -1.739 1.00 85.19 188 TYR A O 1
ATOM 1486 N N . LEU A 1 189 ? -7.289 -7.171 -1.815 1.00 85.62 189 LEU A N 1
ATOM 1487 C CA . LEU A 1 189 ? -8.166 -6.338 -0.996 1.00 85.62 189 LEU A CA 1
ATOM 1488 C C . LEU A 1 189 ? -9.189 -5.551 -1.822 1.00 85.62 189 LEU A C 1
ATOM 1490 O O . LEU A 1 189 ? -10.127 -5.013 -1.247 1.00 85.62 189 LEU A O 1
ATOM 1494 N N . GLN A 1 190 ? -9.030 -5.480 -3.146 1.00 86.69 190 GLN A N 1
ATOM 1495 C CA . GLN A 1 190 ? -9.813 -4.609 -4.027 1.00 86.69 190 GLN A CA 1
ATOM 1496 C C . GLN A 1 190 ? -11.329 -4.705 -3.804 1.00 86.69 190 GLN A C 1
ATOM 1498 O O . GLN A 1 190 ? -11.982 -3.668 -3.693 1.00 86.69 190 GLN A O 1
ATOM 1503 N N . ASP A 1 191 ? -11.872 -5.918 -3.707 1.00 87.25 191 ASP A N 1
ATOM 1504 C CA . ASP A 1 191 ? -13.316 -6.123 -3.542 1.00 87.25 191 ASP A CA 1
ATOM 1505 C C . ASP A 1 191 ? -13.806 -5.611 -2.176 1.00 87.25 191 ASP A C 1
ATOM 1507 O O . ASP A 1 191 ? -14.858 -4.981 -2.083 1.00 87.25 191 ASP A O 1
ATOM 1511 N N . TYR A 1 192 ? -12.988 -5.766 -1.137 1.00 85.62 192 TYR A N 1
ATOM 1512 C CA . TYR A 1 192 ? -13.284 -5.354 0.238 1.00 85.62 192 TYR A CA 1
ATOM 1513 C C . TYR A 1 192 ? -13.143 -3.840 0.440 1.00 85.62 192 TYR A C 1
ATOM 1515 O O . TYR A 1 192 ? -13.877 -3.230 1.215 1.00 85.62 192 TYR A O 1
ATOM 1523 N N . ILE A 1 193 ? -12.234 -3.194 -0.298 1.00 84.19 193 ILE A N 1
ATOM 1524 C CA . ILE A 1 193 ? -12.031 -1.737 -0.252 1.00 84.19 193 ILE A CA 1
ATOM 1525 C C . ILE A 1 193 ? -13.306 -0.987 -0.661 1.00 84.19 193 ILE A C 1
ATOM 1527 O O . ILE A 1 193 ? -13.545 0.124 -0.188 1.00 84.19 193 ILE A O 1
ATOM 1531 N N . THR A 1 194 ? -14.160 -1.585 -1.497 1.00 83.69 194 THR A N 1
ATOM 1532 C CA . THR A 1 194 ? -15.413 -0.955 -1.944 1.00 83.69 194 THR A CA 1
ATOM 1533 C C . THR A 1 194 ? -16.401 -0.671 -0.806 1.00 83.69 194 THR A C 1
ATOM 1535 O O . THR A 1 194 ? -17.237 0.226 -0.937 1.00 83.69 194 THR A O 1
ATOM 1538 N N . GLU A 1 195 ? -16.254 -1.344 0.335 1.00 85.25 195 GLU A N 1
ATOM 1539 C CA . GLU A 1 195 ? -17.102 -1.178 1.519 1.00 85.25 195 GLU A CA 1
ATOM 1540 C C . GLU A 1 195 ? -16.595 -0.096 2.487 1.00 85.25 195 GLU A C 1
ATOM 1542 O O . GLU A 1 195 ? -17.310 0.305 3.403 1.00 85.25 195 GLU A O 1
ATOM 1547 N N . LEU A 1 196 ? -15.376 0.413 2.281 1.00 84.44 196 LEU A N 1
ATOM 1548 C CA . LEU A 1 196 ? -14.775 1.423 3.152 1.00 84.44 196 LEU A CA 1
ATOM 1549 C C . LEU A 1 196 ? -15.409 2.820 2.988 1.00 84.44 196 LEU A C 1
ATOM 1551 O O . LEU A 1 196 ? -15.960 3.141 1.929 1.00 84.44 196 LEU A O 1
ATOM 1555 N N . PRO A 1 197 ? -15.267 3.705 3.992 1.00 89.12 197 PRO A N 1
ATOM 1556 C CA . PRO A 1 197 ? -15.529 5.134 3.840 1.00 89.12 197 PRO A CA 1
ATOM 1557 C C . PRO A 1 197 ? -14.740 5.758 2.679 1.00 89.12 197 PRO A C 1
ATOM 1559 O O . PRO A 1 197 ? -13.598 5.378 2.407 1.00 89.12 197 PRO A O 1
ATOM 1562 N N . ASP A 1 198 ? -15.314 6.766 2.021 1.00 90.38 198 ASP A N 1
ATOM 1563 C CA . ASP A 1 198 ? -14.728 7.379 0.819 1.00 90.38 198 ASP A CA 1
ATOM 1564 C C . ASP A 1 198 ? -13.325 7.956 1.052 1.00 90.38 198 ASP A C 1
ATOM 1566 O O . ASP A 1 198 ? -12.445 7.816 0.202 1.00 90.38 198 ASP A O 1
ATOM 1570 N N . GLN A 1 199 ? -13.068 8.556 2.215 1.00 86.44 199 GLN A N 1
ATOM 1571 C CA . GLN A 1 199 ? -11.741 9.067 2.570 1.00 86.44 199 GLN A CA 1
ATOM 1572 C C . GLN A 1 199 ? -10.697 7.947 2.667 1.00 86.44 199 GLN A C 1
ATOM 1574 O O . GLN A 1 199 ? -9.546 8.120 2.262 1.00 86.44 199 GLN A O 1
ATOM 1579 N N . GLU A 1 200 ? -11.090 6.788 3.187 1.00 86.69 200 GLU A N 1
ATOM 1580 C CA . GLU A 1 200 ? -10.212 5.630 3.340 1.00 86.69 200 GLU A CA 1
ATOM 1581 C C . GLU A 1 200 ? -9.928 4.965 1.993 1.00 86.69 200 GLU A C 1
ATOM 1583 O O . GLU A 1 200 ? -8.770 4.657 1.696 1.00 86.69 200 GLU A O 1
ATOM 1588 N N . LYS A 1 201 ? -10.949 4.860 1.133 1.00 89.56 201 LYS A N 1
ATOM 1589 C CA . LYS A 1 201 ? -10.789 4.462 -0.273 1.00 89.56 201 LYS A CA 1
ATOM 1590 C C . LYS A 1 201 ? -9.781 5.353 -0.985 1.00 89.56 201 LYS A C 1
ATOM 1592 O O . LYS A 1 201 ? -8.817 4.846 -1.550 1.00 89.56 201 LYS A O 1
ATOM 1597 N N . GLN A 1 202 ? -9.938 6.674 -0.882 1.00 88.25 202 GLN A N 1
ATOM 1598 C CA . GLN A 1 202 ? -9.024 7.631 -1.511 1.00 88.25 202 GLN A CA 1
ATOM 1599 C C . GLN A 1 202 ? -7.575 7.454 -1.044 1.00 88.25 202 GLN A C 1
ATOM 1601 O O . GLN A 1 202 ? -6.654 7.578 -1.851 1.00 88.25 202 GLN A O 1
ATOM 1606 N N . ILE A 1 203 ? -7.346 7.150 0.238 1.00 85.94 203 ILE A N 1
ATOM 1607 C CA . ILE A 1 203 ? -6.000 6.865 0.754 1.00 85.94 203 ILE A CA 1
ATOM 1608 C C . ILE A 1 203 ? -5.417 5.619 0.082 1.00 85.94 203 ILE A C 1
ATOM 1610 O O . ILE A 1 203 ? -4.283 5.667 -0.399 1.00 85.94 203 ILE A O 1
ATOM 1614 N N . LEU A 1 204 ? -6.175 4.522 0.023 1.00 86.88 204 LEU A N 1
ATOM 1615 C CA . LEU A 1 204 ? -5.707 3.256 -0.547 1.00 86.88 204 LEU A CA 1
ATOM 1616 C C . LEU A 1 204 ? -5.500 3.344 -2.065 1.00 86.88 204 LEU A C 1
ATOM 1618 O O . LEU A 1 204 ? -4.465 2.904 -2.566 1.00 86.88 204 LEU A O 1
ATOM 1622 N N . GLU A 1 205 ? -6.419 3.978 -2.791 1.00 89.94 205 GLU A N 1
ATOM 1623 C CA . GLU A 1 205 ? -6.312 4.204 -4.236 1.00 89.94 205 GLU A CA 1
ATOM 1624 C C . GLU A 1 205 ? -5.129 5.112 -4.582 1.00 89.94 205 GLU A C 1
ATOM 1626 O O . GLU A 1 205 ? -4.376 4.850 -5.524 1.00 89.94 205 GLU A O 1
ATOM 1631 N N . LYS A 1 206 ? -4.909 6.171 -3.796 1.00 87.38 206 LYS A N 1
ATOM 1632 C CA . LYS A 1 206 ? -3.770 7.065 -4.008 1.00 87.38 206 LYS A CA 1
ATOM 1633 C C . LYS A 1 206 ? -2.450 6.380 -3.668 1.00 87.38 206 LYS A C 1
ATOM 1635 O O . LYS A 1 206 ? -1.467 6.586 -4.378 1.00 87.38 206 LYS A O 1
ATOM 1640 N N . ASN A 1 207 ? -2.423 5.530 -2.641 1.00 87.50 207 ASN A N 1
ATOM 1641 C CA . ASN A 1 207 ? -1.269 4.683 -2.350 1.00 87.50 207 ASN A CA 1
ATOM 1642 C C . ASN A 1 207 ? -0.969 3.730 -3.520 1.00 87.50 207 ASN A C 1
ATOM 1644 O O . ASN A 1 207 ? 0.174 3.665 -3.969 1.00 87.50 207 ASN A O 1
ATOM 1648 N N . LEU A 1 208 ? -1.984 3.062 -4.082 1.00 91.19 208 LEU A N 1
ATOM 1649 C CA . LEU A 1 208 ? -1.825 2.224 -5.275 1.00 91.19 208 LEU A CA 1
ATOM 1650 C C . LEU A 1 208 ? -1.226 3.017 -6.445 1.00 91.19 208 LEU A C 1
ATOM 1652 O O . LEU A 1 208 ? -0.254 2.571 -7.057 1.00 91.19 208 LEU A O 1
ATOM 1656 N N . ALA A 1 209 ? -1.759 4.206 -6.736 1.00 90.25 209 ALA A N 1
ATOM 1657 C CA . ALA A 1 209 ? -1.255 5.056 -7.814 1.00 90.25 209 ALA A CA 1
ATOM 1658 C C . ALA A 1 209 ? 0.224 5.443 -7.615 1.00 90.25 209 ALA A C 1
ATOM 1660 O O . ALA A 1 209 ? 1.005 5.448 -8.575 1.00 90.25 209 ALA A O 1
ATOM 1661 N N . TRP A 1 210 ? 0.636 5.716 -6.372 1.00 88.75 210 TRP A N 1
ATOM 1662 C CA . TRP A 1 210 ? 2.037 5.964 -6.034 1.00 88.75 210 TRP A CA 1
ATOM 1663 C C . TRP A 1 210 ? 2.921 4.736 -6.252 1.00 88.75 210 TRP A C 1
ATOM 1665 O O . TRP A 1 210 ? 3.990 4.864 -6.850 1.00 88.75 210 TRP A O 1
ATOM 1675 N N . LEU A 1 211 ? 2.476 3.547 -5.835 1.00 89.31 211 LEU A N 1
ATOM 1676 C CA . LEU A 1 211 ? 3.217 2.298 -6.036 1.00 89.31 211 LEU A CA 1
ATOM 1677 C C . LEU A 1 211 ? 3.408 1.990 -7.526 1.00 89.31 211 LEU A C 1
ATOM 1679 O O . LEU A 1 211 ? 4.521 1.674 -7.947 1.00 89.31 211 LEU A O 1
ATOM 1683 N N . VAL A 1 212 ? 2.363 2.157 -8.341 1.00 92.56 212 VAL A N 1
ATOM 1684 C CA . VAL A 1 212 ? 2.444 2.006 -9.805 1.00 92.56 212 VAL A CA 1
ATOM 1685 C C . VAL A 1 212 ? 3.431 3.014 -10.404 1.00 92.56 212 VAL A C 1
ATOM 1687 O O . VAL A 1 212 ? 4.266 2.650 -11.234 1.00 92.56 212 VAL A O 1
ATOM 1690 N N . SER A 1 213 ? 3.393 4.268 -9.950 1.00 92.19 213 SER A N 1
ATOM 1691 C CA . SER A 1 213 ? 4.297 5.322 -10.431 1.00 92.19 213 SER A CA 1
ATOM 1692 C C . SER A 1 213 ? 5.759 5.039 -10.076 1.00 92.19 213 SER A C 1
ATOM 1694 O O . SER A 1 213 ? 6.633 5.154 -10.934 1.00 92.19 213 SER A O 1
ATOM 1696 N N . LEU A 1 214 ? 6.032 4.618 -8.838 1.00 88.31 214 LEU A N 1
ATOM 1697 C CA . LEU A 1 214 ? 7.371 4.231 -8.387 1.00 88.31 214 LEU A CA 1
ATOM 1698 C C . LEU A 1 214 ? 7.903 3.024 -9.152 1.00 88.31 214 LEU A C 1
ATOM 1700 O O . LEU A 1 214 ? 9.058 3.029 -9.578 1.00 88.31 214 LEU A O 1
ATOM 1704 N N . ARG A 1 215 ? 7.056 2.012 -9.366 1.00 93.19 215 ARG A N 1
ATOM 1705 C CA . ARG A 1 215 ? 7.399 0.840 -10.172 1.00 93.19 215 ARG A CA 1
ATOM 1706 C C . ARG A 1 215 ? 7.825 1.253 -11.573 1.00 93.19 215 ARG A C 1
ATOM 1708 O O . ARG A 1 215 ? 8.885 0.847 -12.043 1.00 93.19 215 ARG A O 1
ATOM 1715 N N . LYS A 1 216 ? 6.992 2.060 -12.232 1.00 95.12 216 LYS A N 1
ATOM 1716 C CA . LYS A 1 216 ? 7.248 2.562 -13.580 1.00 95.12 216 LYS A CA 1
ATOM 1717 C C . LYS A 1 216 ? 8.561 3.336 -13.638 1.00 95.12 216 LYS A C 1
ATOM 1719 O O . LYS A 1 216 ? 9.393 3.032 -14.485 1.00 95.12 216 LYS A O 1
ATOM 1724 N N . ALA A 1 217 ? 8.776 4.259 -12.702 1.00 94.88 217 ALA A N 1
ATOM 1725 C CA . ALA A 1 217 ? 10.006 5.038 -12.624 1.00 94.88 217 ALA A CA 1
ATOM 1726 C C . ALA A 1 217 ? 11.247 4.151 -12.431 1.00 94.88 217 ALA A C 1
ATOM 1728 O O . ALA A 1 217 ? 12.258 4.369 -13.096 1.00 94.88 217 ALA A O 1
ATOM 1729 N N . ALA A 1 218 ? 11.167 3.126 -11.576 1.00 93.75 218 ALA A N 1
ATOM 1730 C CA . ALA A 1 218 ? 12.260 2.179 -11.376 1.00 93.75 218 ALA A CA 1
ATOM 1731 C C . ALA A 1 218 ? 12.574 1.389 -12.657 1.00 93.75 218 ALA A C 1
ATOM 1733 O O . ALA A 1 218 ? 13.733 1.311 -13.054 1.00 93.75 218 ALA A O 1
ATOM 1734 N N . ILE A 1 219 ? 11.551 0.847 -13.329 1.00 94.75 219 ILE A N 1
ATOM 1735 C CA . ILE A 1 219 ? 11.703 0.097 -14.588 1.00 94.75 219 ILE A CA 1
ATOM 1736 C C . ILE A 1 219 ? 12.284 0.987 -15.691 1.00 94.75 219 ILE A C 1
ATOM 1738 O O . ILE A 1 219 ? 13.189 0.564 -16.407 1.00 94.75 219 ILE A O 1
ATOM 1742 N N . ASP A 1 220 ? 11.795 2.219 -15.817 1.00 95.50 220 ASP A N 1
ATOM 1743 C CA . ASP A 1 220 ? 12.267 3.160 -16.832 1.00 95.50 220 ASP A CA 1
ATOM 1744 C C . ASP A 1 220 ? 13.725 3.578 -16.590 1.00 95.50 220 ASP A C 1
ATOM 1746 O O . ASP A 1 220 ? 14.512 3.640 -17.535 1.00 95.50 220 ASP A O 1
ATOM 1750 N N . GLU A 1 221 ? 14.116 3.801 -15.333 1.00 96.69 221 GLU A N 1
ATOM 1751 C CA . GLU A 1 221 ? 15.501 4.119 -14.977 1.00 96.69 221 GLU A CA 1
ATOM 1752 C C . GLU A 1 221 ? 16.438 2.915 -15.170 1.00 96.69 221 GLU A C 1
ATOM 1754 O O . GLU A 1 221 ? 17.551 3.085 -15.667 1.00 96.69 221 GLU A O 1
ATOM 1759 N N . MET A 1 222 ? 15.997 1.693 -14.849 1.00 94.00 222 MET A N 1
ATOM 1760 C CA . MET A 1 222 ? 16.757 0.470 -15.147 1.00 94.00 222 MET A CA 1
ATOM 1761 C C . MET A 1 222 ? 16.966 0.303 -16.658 1.00 94.00 222 MET A C 1
ATOM 1763 O O . MET A 1 222 ? 18.106 0.170 -17.103 1.00 94.00 222 MET A O 1
ATOM 1767 N N . ALA A 1 223 ? 15.901 0.438 -17.453 1.00 93.38 223 ALA A N 1
ATOM 1768 C CA . ALA A 1 223 ? 15.973 0.345 -18.910 1.00 93.38 223 ALA A CA 1
ATOM 1769 C C . ALA A 1 223 ? 16.906 1.408 -19.513 1.00 93.38 223 ALA A C 1
ATOM 1771 O O . ALA A 1 223 ? 17.707 1.108 -20.397 1.00 93.38 223 ALA A O 1
ATOM 1772 N N . LYS A 1 224 ? 16.863 2.646 -19.001 1.00 94.56 224 LYS A N 1
ATOM 1773 C CA . LYS A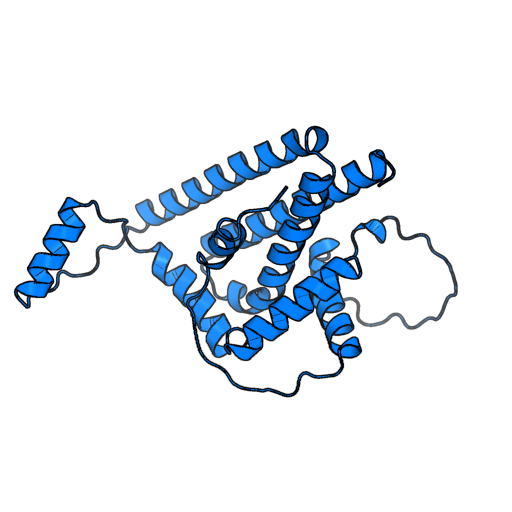 1 224 ? 17.771 3.731 -19.408 1.00 94.56 224 LYS A CA 1
ATOM 1774 C C . LYS A 1 224 ? 19.243 3.394 -19.149 1.00 94.56 224 LYS A C 1
ATOM 1776 O O . LYS A 1 224 ? 20.109 3.841 -19.899 1.00 94.56 224 LYS A O 1
ATOM 1781 N N . ARG A 1 225 ? 19.532 2.613 -18.105 1.00 94.44 225 ARG A N 1
ATOM 1782 C CA . ARG A 1 225 ? 20.882 2.137 -17.761 1.00 94.44 225 ARG A CA 1
ATOM 1783 C C . ARG A 1 225 ? 21.294 0.866 -18.511 1.00 94.44 225 ARG A C 1
ATOM 1785 O O . ARG A 1 225 ? 22.427 0.428 -18.335 1.00 94.44 225 ARG A O 1
ATOM 1792 N N . GLY A 1 226 ? 20.413 0.291 -19.332 1.00 88.56 226 GLY A N 1
ATOM 1793 C CA . GLY A 1 226 ? 20.652 -0.978 -20.022 1.00 88.56 226 GLY A CA 1
ATOM 1794 C C . GLY A 1 226 ? 20.622 -2.196 -19.091 1.00 88.56 226 GLY A C 1
ATOM 1795 O O . GLY A 1 226 ? 21.357 -3.151 -19.340 1.00 88.56 226 GLY A O 1
ATOM 1796 N N . LEU A 1 227 ? 19.828 -2.128 -18.014 1.00 79.00 227 LEU A N 1
ATOM 1797 C CA . LEU A 1 227 ? 19.640 -3.176 -17.001 1.00 79.00 227 LEU A CA 1
ATOM 1798 C C . LEU A 1 227 ? 18.317 -3.924 -17.177 1.00 79.00 227 LEU A C 1
ATOM 1800 O O . LEU A 1 227 ? 17.317 -3.273 -17.559 1.00 79.00 227 LEU A O 1
#

Mean predicted aligned error: 11.35 Å

pLDDT: mean 76.26, std 20.68, range [25.78, 96.69]

Sequence (227 aa):
MRISTKSASFLLTLFLFQMNCGDFTAPDPRLRKKQLTQKITPLLLGIRNPDSSNQNSPSNSNSYDPNAKYLPSDEEIHSTLELEKNLESQELLTPEALQKTTSDFSSLNQYVVLSPGEIDAEAQAWKNGTPLPPKTLTPEEQQARYESKLNQMNSYYGSALTEVPKLSTLQLTNLRSNSFIGIFAYSYLQDYITELPDQEKQILEKNLAWLVSLRKAAIDEMAKRGL

Radius of gyration: 21.3 Å; Cα contacts (8 Å, |Δi|>4): 131; chains: 1; bounding box: 45×46×76 Å

Secondary structure (DSSP, 8-state):
----TTTHHHHHTTS-------------HHHHHHHHHHHHHHHHHT-------------------TTGGGSPPHHHHHHHHHHHHHHHHTTTTSHHHHHHHHHHHHHHHTB----HHHHHHHHHHHHTT-PPPP-B--HHHHHHHHHHHHHHHHHHHHHHHHHGGGS-HHHHHHHHHHHHHHHHHHHHHHHHHTTS-HHHHHHHHHHHHHHHHHHHHHHHHHHHTT-

Solvent-accessible surface area (backbone atoms only — not comparable to full-atom values): 13548 Å² total; per-residue (Å²): 132,85,79,62,78,68,62,68,52,56,73,47,65,78,69,70,84,86,87,63,92,58,95,71,91,75,72,61,67,69,58,50,52,50,52,52,47,66,58,38,49,40,68,69,71,67,57,81,75,93,83,74,83,83,81,92,74,96,70,97,62,94,67,84,58,88,61,60,79,71,54,79,49,73,66,54,50,50,54,49,50,55,49,48,51,56,37,48,44,59,53,52,72,38,71,67,40,42,46,46,52,50,50,48,56,58,61,56,64,44,50,59,87,72,51,73,68,54,49,52,49,45,53,50,26,46,74,71,75,52,67,68,80,84,60,62,52,52,73,68,56,40,50,52,48,52,54,49,52,51,50,51,50,51,52,51,51,55,50,52,55,72,45,51,87,76,49,51,72,70,53,32,53,48,44,32,49,53,25,46,52,54,48,50,55,45,58,74,42,53,79,53,47,73,77,48,59,69,72,58,37,50,50,53,55,51,49,47,53,49,31,46,50,45,24,50,52,29,50,53,52,33,50,75,71,76,96